Protein AF-A0A067PFL3-F1 (afdb_monomer_lite)

Foldseek 3Di:
DVVVVVVVVVVVVVVVVVVVVVVVVVVVVVVVVVVVVVVVVVVVVVVVVVVVVVVVVVVVVVVVVVVVVVVVVVVVVVVVVVVVVVVVVVVVVVVVVVVVVVVVVVVVVVVVVVVVVVVVVVVVVVVVVVVVVVVVVVVVVVVVVVVVCVVVVVVVCVVVVCVCCVVCVCVVCCCCCVVVVVCVCCVCVVVVVVVVVVVVVVVVVVVVVVVVVVVVVVVVVVVVVPDDDDDDDDDDDDDPPPPDPDPDDDDDDDDDDDDDDDDDDDDDDDDDDDDDDDDDDDDDDDDDDDDDDDDDDDDDDDDDDDDDD

Radius of gyration: 97.3 Å; chains: 1; bounding box: 173×69×295 Å

pLDDT: mean 74.7, std 22.52, range [28.67, 98.56]

Structure (mmCIF, N/CA/C/O backbone):
data_AF-A0A067PFL3-F1
#
_entry.id   AF-A0A067PFL3-F1
#
loop_
_atom_site.group_PDB
_atom_site.id
_atom_site.type_symbol
_atom_site.label_atom_id
_atom_site.label_alt_id
_atom_site.label_comp_id
_atom_site.label_asym_id
_atom_site.label_entity_id
_atom_site.label_seq_id
_atom_site.pdbx_PDB_ins_code
_atom_site.Cartn_x
_atom_site.Cartn_y
_atom_site.Cartn_z
_atom_site.occupancy
_atom_site.B_iso_or_equiv
_atom_site.auth_seq_id
_atom_site.auth_comp_id
_atom_site.auth_asym_id
_atom_site.auth_atom_id
_atom_site.pdbx_PDB_model_num
ATOM 1 N N . MET A 1 1 ? 76.719 1.763 -116.201 1.00 55.69 1 MET A N 1
ATOM 2 C CA . MET A 1 1 ? 76.759 2.011 -114.742 1.00 55.69 1 MET A CA 1
ATOM 3 C C . MET A 1 1 ? 75.817 3.125 -114.270 1.00 55.69 1 MET A C 1
ATOM 5 O O . MET A 1 1 ? 75.259 2.964 -113.201 1.00 55.69 1 MET A O 1
ATOM 9 N N . GLY A 1 2 ? 75.571 4.210 -115.023 1.00 60.41 2 GLY A N 1
ATOM 10 C CA . GLY A 1 2 ? 74.758 5.345 -114.529 1.00 60.41 2 GLY A CA 1
ATOM 11 C C . GLY A 1 2 ? 73.249 5.107 -114.308 1.00 60.41 2 GLY A C 1
ATOM 12 O O . GLY A 1 2 ? 72.665 5.751 -113.448 1.00 60.41 2 GLY A O 1
ATOM 13 N N . LEU A 1 3 ? 72.610 4.179 -115.033 1.00 60.31 3 LEU A N 1
ATOM 14 C CA . LEU A 1 3 ? 71.178 3.861 -114.851 1.00 60.31 3 LEU A CA 1
ATOM 15 C C . LEU A 1 3 ? 70.900 3.021 -113.592 1.00 60.31 3 LEU A C 1
ATOM 17 O O . LEU A 1 3 ? 69.884 3.221 -112.940 1.00 60.31 3 LEU A O 1
ATOM 21 N N . MET A 1 4 ? 71.831 2.136 -113.227 1.00 62.31 4 MET A N 1
ATOM 22 C CA . MET A 1 4 ? 71.705 1.238 -112.074 1.00 62.31 4 MET A CA 1
ATOM 23 C C . MET A 1 4 ? 71.832 2.007 -110.748 1.00 62.31 4 MET A C 1
ATOM 25 O O . MET A 1 4 ? 71.009 1.835 -109.860 1.00 62.31 4 MET A O 1
ATOM 29 N N . LEU A 1 5 ? 72.769 2.962 -110.675 1.00 66.44 5 LEU A N 1
ATOM 30 C CA . LEU A 1 5 ? 72.913 3.896 -109.547 1.00 66.44 5 LEU A CA 1
ATOM 31 C C . LEU A 1 5 ? 71.667 4.778 -109.337 1.00 66.44 5 LEU A C 1
ATOM 33 O O . LEU A 1 5 ? 71.261 5.021 -108.208 1.00 66.44 5 LEU A O 1
ATOM 37 N N . ALA A 1 6 ? 71.017 5.229 -110.415 1.00 72.94 6 ALA A N 1
ATOM 38 C CA . ALA A 1 6 ? 69.800 6.039 -110.313 1.00 72.94 6 ALA A CA 1
ATOM 39 C C . ALA A 1 6 ? 68.574 5.229 -109.845 1.00 72.94 6 ALA A C 1
ATOM 41 O O . ALA A 1 6 ? 67.690 5.768 -109.174 1.00 72.94 6 ALA A O 1
ATOM 42 N N . GLU A 1 7 ? 68.493 3.943 -110.197 1.00 74.81 7 GLU A N 1
ATOM 43 C CA . GLU A 1 7 ? 67.481 3.025 -109.659 1.00 74.81 7 GLU A CA 1
ATOM 44 C C . GLU A 1 7 ? 67.749 2.696 -108.184 1.00 74.81 7 GLU A C 1
ATOM 46 O O . GLU A 1 7 ? 66.824 2.737 -107.370 1.00 74.81 7 GLU A O 1
ATOM 51 N N . GLU A 1 8 ? 69.008 2.476 -107.807 1.00 78.25 8 GLU A N 1
ATOM 52 C CA . GLU A 1 8 ? 69.432 2.304 -106.413 1.00 78.25 8 GLU A CA 1
ATOM 53 C C . GLU A 1 8 ? 69.105 3.542 -105.558 1.00 78.25 8 GLU A C 1
ATOM 55 O O . GLU A 1 8 ? 68.489 3.413 -104.501 1.00 78.25 8 GLU A O 1
ATOM 60 N N . ASP A 1 9 ? 69.367 4.756 -106.045 1.00 79.44 9 ASP A N 1
ATOM 61 C CA . ASP A 1 9 ? 69.017 5.996 -105.339 1.00 79.44 9 ASP A CA 1
ATOM 62 C C . ASP A 1 9 ? 67.498 6.189 -105.185 1.00 79.44 9 ASP A C 1
ATOM 64 O O . ASP A 1 9 ? 67.014 6.648 -104.143 1.00 79.44 9 ASP A O 1
ATOM 68 N N . ARG A 1 10 ? 66.704 5.810 -106.195 1.00 81.06 10 ARG A N 1
ATOM 69 C CA . ARG A 1 10 ? 65.232 5.836 -106.103 1.00 81.06 10 ARG A CA 1
ATOM 70 C C . ARG A 1 10 ? 64.716 4.823 -105.088 1.00 81.06 10 ARG A C 1
ATOM 72 O O . ARG A 1 10 ? 63.845 5.163 -104.288 1.00 81.06 10 ARG A O 1
ATOM 79 N N . THR A 1 11 ? 65.248 3.602 -105.089 1.00 85.19 11 THR A N 1
ATOM 80 C CA . THR A 1 11 ? 64.865 2.579 -104.104 1.00 85.19 11 THR A CA 1
ATOM 81 C C . THR A 1 11 ? 65.278 2.985 -102.688 1.00 85.19 11 THR A C 1
ATOM 83 O O . THR A 1 11 ? 64.462 2.876 -101.774 1.00 85.19 11 THR A O 1
ATOM 86 N N . ALA A 1 12 ? 66.466 3.567 -102.500 1.00 83.75 12 ALA A N 1
ATOM 87 C CA . ALA A 1 12 ? 66.926 4.087 -101.215 1.00 83.75 12 ALA A CA 1
ATOM 88 C C . ALA A 1 12 ? 66.045 5.236 -100.695 1.00 83.75 12 ALA A C 1
ATOM 90 O O . ALA A 1 12 ? 65.701 5.269 -99.512 1.00 83.75 12 ALA A O 1
ATOM 91 N N . ASN A 1 13 ? 65.628 6.161 -101.563 1.00 86.12 13 ASN A N 1
ATOM 92 C CA . ASN A 1 13 ? 64.717 7.245 -101.187 1.00 86.12 13 ASN A CA 1
ATOM 93 C C . ASN A 1 13 ? 63.301 6.739 -100.868 1.00 86.12 13 ASN A C 1
ATOM 95 O O . ASN A 1 13 ? 62.701 7.195 -99.894 1.00 86.12 13 ASN A O 1
ATOM 99 N N . ASN A 1 14 ? 62.797 5.751 -101.613 1.00 87.75 14 ASN A N 1
ATOM 100 C CA . ASN A 1 14 ? 61.521 5.096 -101.310 1.00 87.75 14 ASN A CA 1
ATOM 101 C C . ASN A 1 14 ? 61.563 4.367 -99.958 1.00 87.75 14 ASN A C 1
ATOM 103 O O . ASN A 1 14 ? 60.643 4.511 -99.155 1.00 87.75 14 ASN A O 1
ATOM 107 N N . LEU A 1 15 ? 62.648 3.640 -99.666 1.00 88.69 15 LEU A N 1
ATOM 108 C CA . LEU A 1 15 ? 62.851 2.977 -98.375 1.00 88.69 15 LEU A CA 1
ATOM 109 C C . LEU A 1 15 ? 62.938 3.988 -97.225 1.00 88.69 15 LEU A C 1
ATOM 111 O O . LEU A 1 15 ? 62.300 3.786 -96.197 1.00 88.69 15 LEU A O 1
ATOM 115 N N . LYS A 1 16 ? 63.646 5.111 -97.402 1.00 89.81 16 LYS A N 1
ATOM 116 C CA . LYS A 1 16 ? 63.682 6.204 -96.411 1.00 89.81 16 LYS A CA 1
ATOM 117 C C . LYS A 1 16 ? 62.297 6.807 -96.163 1.00 89.81 16 LYS A C 1
ATOM 119 O O . LYS A 1 16 ? 61.950 7.071 -95.014 1.00 89.81 16 LYS A O 1
ATOM 124 N N . GLY A 1 17 ? 61.502 7.003 -97.216 1.00 90.44 17 GLY A N 1
ATOM 125 C CA . GLY A 1 17 ? 60.120 7.476 -97.105 1.00 90.44 17 GLY A CA 1
ATOM 126 C C . GLY A 1 17 ? 59.222 6.494 -96.348 1.00 90.44 17 GLY A C 1
ATOM 127 O O . GLY A 1 17 ? 58.475 6.904 -95.463 1.00 90.44 17 GLY A O 1
ATOM 128 N N . LEU A 1 18 ? 59.342 5.193 -96.635 1.00 92.69 18 LEU A N 1
ATOM 129 C CA . LEU A 1 18 ? 58.622 4.143 -95.908 1.00 92.69 18 LEU A CA 1
ATOM 130 C C . LEU A 1 18 ? 59.037 4.093 -94.438 1.00 92.69 18 LEU A C 1
ATOM 132 O O . LEU A 1 18 ? 58.161 4.077 -93.580 1.00 92.69 18 LEU A O 1
ATOM 136 N N . LEU A 1 19 ? 60.340 4.146 -94.149 1.00 92.06 19 LEU A N 1
ATOM 137 C CA . LEU A 1 19 ? 60.855 4.181 -92.781 1.00 92.06 19 LEU A CA 1
ATOM 138 C C . LEU A 1 19 ? 60.306 5.385 -92.013 1.00 92.06 19 LEU A C 1
ATOM 140 O O . LEU A 1 19 ? 59.796 5.215 -90.911 1.00 92.06 19 LEU A O 1
ATOM 144 N N . ARG A 1 20 ? 60.317 6.580 -92.613 1.00 91.75 20 ARG A N 1
ATOM 145 C CA . ARG A 1 20 ? 59.751 7.784 -91.992 1.00 91.75 20 ARG A CA 1
ATOM 146 C C . ARG A 1 20 ? 58.254 7.639 -91.711 1.00 91.75 20 ARG A C 1
ATOM 148 O O . ARG A 1 20 ? 57.833 7.887 -90.590 1.00 91.75 20 ARG A O 1
ATOM 155 N N . ASN A 1 21 ? 57.474 7.147 -92.673 1.00 93.62 21 ASN A N 1
ATOM 156 C CA . ASN A 1 21 ? 56.040 6.909 -92.483 1.00 93.62 21 ASN A CA 1
ATOM 157 C C . ASN A 1 21 ? 55.761 5.865 -91.392 1.00 93.62 21 ASN A C 1
ATOM 159 O O . ASN A 1 21 ? 54.797 5.997 -90.638 1.00 93.62 21 ASN A O 1
ATOM 163 N N . THR A 1 22 ? 56.585 4.816 -91.296 1.00 94.00 22 THR A N 1
ATOM 164 C CA . THR A 1 22 ? 56.461 3.831 -90.216 1.00 94.00 22 THR A CA 1
ATOM 165 C C . THR A 1 22 ? 56.840 4.421 -88.866 1.00 94.00 22 THR A C 1
ATOM 167 O O . THR A 1 22 ? 56.147 4.139 -87.896 1.00 94.00 22 THR A O 1
ATOM 170 N N . THR A 1 23 ? 57.865 5.275 -88.799 1.00 95.06 23 THR A N 1
ATOM 171 C CA . THR A 1 23 ? 58.245 5.989 -87.574 1.00 95.06 23 THR A CA 1
ATOM 172 C C . THR A 1 23 ? 57.127 6.921 -87.121 1.00 95.06 23 THR A C 1
ATOM 174 O O . THR A 1 23 ? 56.675 6.800 -85.989 1.00 95.06 23 THR A O 1
ATOM 177 N N . ASP A 1 24 ? 56.593 7.757 -88.014 1.00 94.00 24 ASP A N 1
ATOM 178 C CA . ASP A 1 24 ? 55.494 8.680 -87.700 1.00 94.00 24 ASP A CA 1
ATOM 179 C C . ASP A 1 24 ? 54.244 7.914 -87.222 1.00 94.00 24 ASP A C 1
ATOM 181 O O . ASP A 1 24 ? 53.574 8.308 -86.265 1.00 94.00 24 ASP A O 1
ATOM 185 N N . ARG A 1 25 ? 53.942 6.763 -87.841 1.00 95.38 25 ARG A N 1
ATOM 186 C CA . ARG A 1 25 ? 52.842 5.889 -87.410 1.00 95.38 25 ARG A CA 1
ATOM 187 C C . ARG A 1 25 ? 53.101 5.265 -86.038 1.00 95.38 25 ARG A C 1
ATOM 189 O O . ARG A 1 25 ? 52.182 5.215 -85.224 1.00 95.38 25 ARG A O 1
ATOM 196 N N . LEU A 1 26 ? 54.322 4.798 -85.778 1.00 95.31 26 LEU A N 1
ATOM 197 C CA . LEU A 1 26 ? 54.711 4.257 -84.475 1.00 95.31 26 LEU A CA 1
ATOM 198 C C . LEU A 1 26 ? 54.631 5.325 -83.382 1.00 95.31 26 LEU A C 1
ATOM 200 O O . LEU A 1 26 ? 54.144 5.024 -82.299 1.00 95.31 26 LEU A O 1
ATOM 204 N N . GLU A 1 27 ? 55.025 6.569 -83.659 1.00 95.06 27 GLU A N 1
ATOM 205 C CA . GLU A 1 27 ? 54.902 7.678 -82.706 1.00 95.06 27 GLU A CA 1
ATOM 206 C C . GLU A 1 27 ? 53.441 7.981 -82.347 1.00 95.06 27 GLU A C 1
ATOM 208 O O . GLU A 1 27 ? 53.118 8.208 -81.178 1.00 95.06 27 GLU A O 1
ATOM 213 N N . VAL A 1 28 ? 52.534 7.960 -83.330 1.00 96.19 28 VAL A N 1
ATOM 214 C CA . VAL A 1 28 ? 51.095 8.150 -83.084 1.00 96.19 28 VAL A CA 1
ATOM 215 C C . VAL A 1 28 ? 50.524 7.011 -82.239 1.00 96.19 28 VAL A C 1
ATOM 217 O O . VAL A 1 28 ? 49.785 7.270 -81.285 1.00 96.19 28 VAL A O 1
ATOM 220 N N . GLU A 1 29 ? 50.876 5.762 -82.548 1.00 95.44 29 GLU A N 1
ATOM 221 C CA . GLU A 1 29 ? 50.426 4.606 -81.765 1.00 95.44 29 GLU A CA 1
ATOM 222 C C . GLU A 1 29 ? 51.031 4.595 -80.353 1.00 95.44 29 GLU A C 1
ATOM 224 O O . GLU A 1 29 ? 50.320 4.286 -79.397 1.00 95.44 29 GLU A O 1
ATOM 229 N N . LEU A 1 30 ? 52.288 5.021 -80.185 1.00 96.25 30 LEU A N 1
ATOM 230 C CA . LEU A 1 30 ? 52.923 5.180 -78.874 1.00 96.25 30 LEU A CA 1
ATOM 231 C C . LEU A 1 30 ? 52.153 6.193 -78.018 1.00 96.25 30 LEU A C 1
ATOM 233 O O . LEU A 1 30 ? 51.744 5.871 -76.906 1.00 96.25 30 LEU A O 1
ATOM 237 N N . ARG A 1 31 ? 51.849 7.382 -78.560 1.00 95.94 31 ARG A N 1
ATOM 238 C CA . ARG A 1 31 ? 51.051 8.398 -77.848 1.00 95.94 31 ARG A CA 1
ATOM 239 C C . ARG A 1 31 ? 49.656 7.889 -77.492 1.00 95.94 31 ARG A C 1
ATOM 241 O O . ARG A 1 31 ? 49.129 8.202 -76.424 1.00 95.94 31 ARG A O 1
ATOM 248 N N . ARG A 1 32 ? 49.030 7.107 -78.376 1.00 96.38 32 ARG A N 1
ATOM 249 C CA . ARG A 1 32 ? 47.723 6.491 -78.111 1.00 96.38 32 ARG A CA 1
ATOM 250 C C . ARG A 1 32 ? 47.806 5.464 -76.980 1.00 96.38 32 ARG A C 1
ATOM 252 O O . ARG A 1 32 ? 46.916 5.445 -76.128 1.00 96.38 32 ARG A O 1
ATOM 259 N N . ALA A 1 33 ? 48.855 4.642 -76.960 1.00 96.50 33 ALA A N 1
ATOM 260 C CA . ALA A 1 33 ? 49.110 3.672 -75.901 1.00 96.50 33 ALA A CA 1
ATOM 261 C C . ALA A 1 33 ? 49.367 4.367 -74.554 1.00 96.50 33 ALA A C 1
ATOM 263 O O . ALA A 1 33 ? 48.717 4.022 -73.571 1.00 96.50 33 ALA A O 1
ATOM 264 N N . GLU A 1 34 ? 50.198 5.412 -74.523 1.00 96.44 34 GLU A N 1
ATOM 265 C CA . GLU A 1 34 ? 50.456 6.221 -73.323 1.00 96.44 34 GLU A CA 1
ATOM 266 C C . GLU A 1 34 ? 49.169 6.855 -72.769 1.00 96.44 34 GLU A C 1
ATOM 268 O O . GLU A 1 34 ? 48.901 6.811 -71.567 1.00 96.44 34 GLU A O 1
ATOM 273 N N . GLN A 1 35 ? 48.309 7.403 -73.637 1.00 96.75 35 GLN A N 1
ATOM 274 C CA . GLN A 1 35 ? 47.011 7.942 -73.219 1.00 96.75 35 GLN A CA 1
ATOM 275 C C . GLN A 1 35 ? 46.076 6.862 -72.660 1.00 96.75 35 GLN A C 1
ATOM 277 O O . GLN A 1 35 ? 45.332 7.126 -71.710 1.00 96.75 35 GLN A O 1
ATOM 282 N N . ALA A 1 36 ? 46.077 5.664 -73.248 1.00 96.38 36 ALA A N 1
ATOM 283 C CA . ALA A 1 36 ? 45.296 4.537 -72.750 1.00 96.38 36 ALA A CA 1
ATOM 284 C C . ALA A 1 36 ? 45.816 4.062 -71.384 1.00 96.38 36 ALA A C 1
ATOM 286 O O . ALA A 1 36 ? 45.016 3.856 -70.472 1.00 96.38 36 ALA A O 1
ATOM 287 N N . GLU A 1 37 ? 47.135 3.981 -71.212 1.00 96.69 37 GLU A N 1
ATOM 288 C CA . GLU A 1 37 ? 47.782 3.630 -69.948 1.00 96.69 37 GLU A CA 1
ATOM 289 C C . GLU A 1 37 ? 47.469 4.656 -68.850 1.00 96.69 37 GLU A C 1
ATOM 291 O O . GLU A 1 37 ? 47.061 4.284 -67.750 1.00 96.69 37 GLU A O 1
ATOM 296 N N . MET A 1 38 ? 47.568 5.956 -69.151 1.00 96.44 38 MET A N 1
ATOM 297 C CA . MET A 1 38 ? 47.203 7.020 -68.210 1.00 96.44 38 MET A CA 1
ATOM 298 C C . MET A 1 38 ? 45.735 6.927 -67.780 1.00 96.44 38 MET A C 1
ATOM 300 O O . MET A 1 38 ? 45.421 7.075 -66.596 1.00 96.44 38 MET A O 1
ATOM 304 N N . LYS A 1 39 ? 44.820 6.643 -68.718 1.00 96.94 39 LYS A N 1
ATOM 305 C CA . LYS A 1 39 ? 43.398 6.427 -68.404 1.00 96.94 39 LYS A CA 1
ATOM 306 C C . LYS A 1 39 ? 43.190 5.186 -67.537 1.00 96.94 39 LYS A C 1
ATOM 308 O O . LYS A 1 39 ? 42.412 5.257 -66.585 1.00 96.94 39 LYS A O 1
ATOM 313 N N . ALA A 1 40 ? 43.891 4.090 -67.828 1.00 96.75 40 ALA A N 1
ATOM 314 C CA . ALA A 1 40 ? 43.833 2.864 -67.039 1.00 96.75 40 ALA A CA 1
ATOM 315 C C . ALA A 1 40 ? 44.312 3.114 -65.600 1.00 96.75 40 ALA A C 1
ATOM 317 O O . ALA A 1 40 ? 43.548 2.880 -64.666 1.00 96.75 40 ALA A O 1
ATOM 318 N N . LYS A 1 41 ? 45.489 3.727 -65.418 1.00 97.00 41 LYS A N 1
ATOM 319 C CA . LYS A 1 41 ? 46.035 4.103 -64.100 1.00 97.00 41 LYS A CA 1
ATOM 320 C C . LYS A 1 41 ? 45.106 5.036 -63.320 1.00 97.00 41 LYS A C 1
ATOM 322 O O . LYS A 1 41 ? 44.879 4.844 -62.127 1.00 97.00 41 LYS A O 1
ATOM 327 N N . ALA A 1 42 ? 44.512 6.028 -63.986 1.00 96.25 42 ALA A N 1
ATOM 328 C CA . ALA A 1 42 ? 43.540 6.916 -63.351 1.00 96.25 42 ALA A CA 1
ATOM 329 C C . ALA A 1 42 ? 42.264 6.168 -62.923 1.00 96.25 42 ALA A C 1
ATOM 331 O O . ALA A 1 42 ? 41.706 6.458 -61.865 1.00 96.25 42 ALA A O 1
ATOM 332 N N . SER A 1 43 ? 41.795 5.207 -63.724 1.00 96.38 43 SER A N 1
ATOM 333 C CA . SER A 1 43 ? 40.643 4.371 -63.368 1.00 96.38 43 SER A CA 1
ATOM 334 C C . SER A 1 43 ? 40.952 3.413 -62.216 1.00 96.38 43 SER A C 1
ATOM 336 O O . SER A 1 43 ? 40.128 3.272 -61.316 1.00 96.38 43 SER A O 1
ATOM 338 N N . GLU A 1 44 ? 42.159 2.849 -62.182 1.00 96.88 44 GLU A N 1
ATOM 339 C CA . GLU A 1 44 ? 42.643 1.988 -61.106 1.00 96.88 44 GLU A CA 1
ATOM 340 C C . GLU A 1 44 ? 42.737 2.768 -59.790 1.00 96.88 44 GLU A C 1
ATOM 342 O O . GLU A 1 44 ? 42.176 2.348 -58.782 1.00 96.88 44 GLU A O 1
ATOM 347 N N . SER A 1 45 ? 43.329 3.966 -59.807 1.00 96.31 45 SER A N 1
ATOM 348 C CA . SER A 1 45 ? 43.375 4.849 -58.635 1.00 96.31 45 SER A CA 1
ATOM 349 C C . SER A 1 45 ? 41.977 5.237 -58.129 1.00 96.31 45 SER A C 1
ATOM 351 O O . SER A 1 45 ? 41.736 5.286 -56.924 1.00 96.31 45 SER A O 1
ATOM 353 N N . ARG A 1 46 ? 41.006 5.467 -59.023 1.00 97.19 46 ARG A N 1
ATOM 354 C CA . ARG A 1 46 ? 39.611 5.707 -58.608 1.00 97.19 46 ARG A CA 1
ATOM 355 C C . ARG A 1 46 ? 38.974 4.462 -57.996 1.00 97.19 46 ARG A C 1
ATOM 357 O O . ARG A 1 46 ? 38.247 4.590 -57.013 1.00 97.19 46 ARG A O 1
ATOM 364 N N . ALA A 1 47 ? 39.244 3.282 -58.552 1.00 97.06 47 ALA A N 1
ATOM 365 C CA . ALA A 1 47 ? 38.736 2.019 -58.033 1.00 97.06 47 ALA A CA 1
ATOM 366 C C . ALA A 1 47 ? 39.296 1.722 -56.634 1.00 97.06 47 ALA A C 1
ATOM 368 O O . ALA A 1 47 ? 38.529 1.362 -55.744 1.00 97.06 47 ALA A O 1
ATOM 369 N N . THR A 1 48 ? 40.591 1.953 -56.392 1.00 97.25 48 THR A N 1
ATOM 370 C CA . THR A 1 48 ? 41.196 1.750 -55.064 1.00 97.25 48 THR A CA 1
ATOM 371 C C . THR A 1 48 ? 40.609 2.695 -54.018 1.00 97.25 48 THR A C 1
ATOM 373 O O . THR A 1 48 ? 40.267 2.259 -52.919 1.00 97.25 48 THR A O 1
ATOM 376 N N . VAL A 1 49 ? 40.391 3.969 -54.363 1.00 97.50 49 VAL A N 1
ATOM 377 C CA . VAL A 1 49 ? 39.718 4.929 -53.470 1.00 97.50 49 VAL A CA 1
ATOM 378 C C . VAL A 1 49 ? 38.265 4.522 -53.199 1.00 97.50 49 VAL A C 1
ATOM 380 O O . VAL A 1 49 ? 37.801 4.634 -52.064 1.00 97.50 49 VAL A O 1
ATOM 383 N N . ALA A 1 50 ? 37.538 4.035 -54.207 1.00 97.25 50 ALA A N 1
ATOM 384 C CA . ALA A 1 50 ? 36.173 3.546 -54.028 1.00 97.25 50 ALA A CA 1
ATOM 385 C C . ALA A 1 50 ? 36.123 2.321 -53.100 1.00 97.25 50 ALA A C 1
ATOM 387 O O . ALA A 1 50 ? 35.310 2.294 -52.179 1.00 97.25 50 ALA A O 1
ATOM 388 N N . LEU A 1 51 ? 37.035 1.360 -53.275 1.00 97.69 51 LEU A N 1
ATOM 389 C CA . LEU A 1 51 ? 37.152 0.187 -52.404 1.00 97.69 51 LEU A CA 1
ATOM 390 C C . LEU A 1 51 ? 37.486 0.574 -50.958 1.00 97.69 51 LEU A C 1
ATOM 392 O O . LEU A 1 51 ? 36.884 0.041 -50.028 1.00 97.69 51 LEU A O 1
ATOM 396 N N . ALA A 1 52 ? 38.380 1.546 -50.752 1.00 97.06 52 ALA A N 1
ATOM 397 C CA . ALA A 1 52 ? 38.686 2.053 -49.415 1.00 97.06 52 ALA A CA 1
ATOM 398 C C . ALA A 1 52 ? 37.451 2.681 -48.741 1.00 97.06 52 ALA A C 1
ATOM 400 O O . ALA A 1 52 ? 37.196 2.438 -47.562 1.00 97.06 52 ALA A O 1
ATOM 401 N N . ARG A 1 53 ? 36.641 3.443 -49.490 1.00 97.81 53 ARG A N 1
ATOM 402 C CA . ARG A 1 53 ? 35.380 4.014 -48.981 1.00 97.81 53 ARG A CA 1
ATOM 403 C C . ARG A 1 53 ? 34.360 2.937 -48.622 1.00 97.81 53 ARG A C 1
ATOM 405 O O . ARG A 1 53 ? 33.715 3.059 -47.585 1.00 97.81 53 ARG A O 1
ATOM 412 N N . ILE A 1 54 ? 34.239 1.896 -49.447 1.00 97.50 54 ILE A N 1
ATOM 413 C CA . ILE A 1 54 ? 33.361 0.751 -49.171 1.00 97.50 54 ILE A CA 1
ATOM 414 C C . ILE A 1 54 ? 33.804 0.061 -47.880 1.00 97.50 54 ILE A C 1
ATOM 416 O O . ILE A 1 54 ? 32.987 -0.103 -46.988 1.00 97.50 54 ILE A O 1
ATOM 420 N N . SER A 1 55 ? 35.100 -0.216 -47.711 1.00 97.75 55 SER A N 1
ATOM 421 C CA . SER A 1 55 ? 35.630 -0.844 -46.491 1.00 97.75 55 SER A CA 1
ATOM 422 C C . SER A 1 55 ? 35.341 -0.036 -45.215 1.00 97.75 55 SER A C 1
ATOM 424 O O . SER A 1 55 ? 34.923 -0.593 -44.196 1.00 97.75 55 SER A O 1
ATOM 426 N N . ILE A 1 56 ? 35.490 1.294 -45.267 1.00 97.88 56 ILE A N 1
ATOM 427 C CA . ILE A 1 56 ? 35.136 2.179 -44.142 1.00 97.88 56 ILE A CA 1
ATOM 428 C C . ILE A 1 56 ? 33.628 2.126 -43.864 1.00 97.88 56 ILE A C 1
ATOM 430 O O . ILE A 1 56 ? 33.221 2.014 -42.708 1.00 97.88 56 ILE A O 1
ATOM 434 N N . SER A 1 57 ? 32.803 2.186 -44.912 1.00 97.75 57 SER A N 1
ATOM 435 C CA . SER A 1 57 ? 31.344 2.101 -44.796 1.00 97.75 57 SER A CA 1
ATOM 436 C C . SER A 1 57 ? 30.889 0.754 -44.230 1.00 97.75 57 SER A C 1
ATOM 438 O O . SER A 1 57 ? 30.020 0.719 -43.364 1.00 97.75 57 SER A O 1
ATOM 440 N N . ASP A 1 58 ? 31.493 -0.348 -44.668 1.00 97.62 58 ASP A N 1
ATOM 441 C CA . ASP A 1 58 ? 31.199 -1.696 -44.184 1.00 97.62 58 ASP A CA 1
ATOM 442 C C . ASP A 1 58 ? 31.602 -1.848 -42.719 1.00 97.62 58 ASP A C 1
ATOM 444 O O . ASP A 1 58 ? 30.836 -2.371 -41.913 1.00 97.62 58 ASP A O 1
ATOM 448 N N . SER A 1 59 ? 32.758 -1.303 -42.337 1.00 97.69 59 SER A N 1
ATOM 449 C CA . SER A 1 59 ? 33.195 -1.269 -40.938 1.00 97.69 59 SER A CA 1
ATOM 450 C C . SER A 1 59 ? 32.232 -0.458 -40.064 1.00 97.69 59 SER A C 1
ATOM 452 O O . SER A 1 59 ? 31.923 -0.860 -38.943 1.00 97.69 59 SER A O 1
ATOM 454 N N . ALA A 1 60 ? 31.733 0.680 -40.560 1.00 97.31 60 ALA A N 1
ATOM 455 C CA . ALA A 1 60 ? 30.739 1.488 -39.855 1.00 97.31 60 ALA A CA 1
ATOM 456 C C . ALA A 1 60 ? 29.396 0.752 -39.722 1.00 97.31 60 ALA A C 1
ATOM 458 O O . ALA A 1 60 ? 28.798 0.759 -38.647 1.00 97.31 60 ALA A O 1
ATOM 459 N N . ARG A 1 61 ? 28.960 0.065 -40.784 1.00 97.81 61 ARG A N 1
ATOM 460 C CA . ARG A 1 61 ? 27.760 -0.776 -40.778 1.00 97.81 61 ARG A CA 1
ATOM 461 C C . ARG A 1 61 ? 27.875 -1.928 -39.778 1.00 97.81 61 ARG A C 1
ATOM 463 O O . ARG A 1 61 ? 26.942 -2.169 -39.028 1.00 97.81 61 ARG A O 1
ATOM 470 N N . GLN A 1 62 ? 29.012 -2.616 -39.721 1.00 97.94 62 GLN A N 1
ATOM 471 C CA . GLN A 1 62 ? 29.218 -3.700 -38.755 1.00 97.94 62 GLN A CA 1
ATOM 472 C C . GLN A 1 62 ? 29.153 -3.199 -37.309 1.00 97.94 62 GLN A C 1
ATOM 474 O O . GLN A 1 62 ? 28.567 -3.862 -36.456 1.00 97.94 62 GLN A O 1
ATOM 479 N N . ARG A 1 63 ? 29.715 -2.017 -37.025 1.00 98.06 63 ARG A N 1
ATOM 480 C CA . ARG A 1 63 ? 29.616 -1.400 -35.693 1.00 98.06 63 ARG A CA 1
ATOM 481 C C . ARG A 1 63 ? 28.168 -1.090 -35.327 1.00 98.06 63 ARG A C 1
ATOM 483 O O . ARG A 1 63 ? 27.743 -1.449 -34.235 1.00 98.06 63 ARG A O 1
ATOM 490 N N . SER A 1 64 ? 27.394 -0.500 -36.239 1.00 96.94 64 SER A N 1
ATOM 491 C CA . SER A 1 64 ? 25.985 -0.204 -35.958 1.00 96.94 64 SER A CA 1
ATOM 492 C C . SER A 1 64 ? 25.134 -1.470 -35.818 1.00 96.94 64 SER A C 1
ATOM 494 O O . SER A 1 64 ? 24.241 -1.513 -34.975 1.00 96.94 64 SER A O 1
ATOM 496 N N . GLU A 1 65 ? 25.431 -2.532 -36.572 1.00 98.06 65 GLU A N 1
ATOM 497 C CA . GLU A 1 65 ? 24.793 -3.844 -36.407 1.00 98.06 65 GLU A CA 1
ATOM 498 C C . GLU A 1 65 ? 25.115 -4.462 -35.032 1.00 98.06 65 GLU A C 1
ATOM 500 O O . GLU A 1 65 ? 24.219 -4.978 -34.357 1.00 98.06 65 GLU A O 1
ATOM 505 N N . GLN A 1 66 ? 26.364 -4.358 -34.565 1.00 98.06 66 GLN A N 1
ATOM 506 C CA . GLN A 1 66 ? 26.764 -4.808 -33.226 1.00 98.06 66 GLN A CA 1
ATOM 507 C C . GLN A 1 66 ? 26.076 -4.001 -32.118 1.00 98.06 66 GLN A C 1
ATOM 509 O O . GLN A 1 66 ? 25.552 -4.588 -31.165 1.00 98.06 66 GLN A O 1
ATOM 514 N N . GLU A 1 67 ? 26.017 -2.677 -32.247 1.00 98.00 67 GLU A N 1
ATOM 515 C CA . GLU A 1 67 ? 25.306 -1.803 -31.310 1.00 98.00 67 GLU A CA 1
ATOM 516 C C . GLU A 1 67 ? 23.809 -2.131 -31.271 1.00 98.00 67 GLU A C 1
ATOM 518 O O . GLU A 1 67 ? 23.253 -2.334 -30.192 1.00 98.00 67 GLU A O 1
ATOM 523 N N . ALA A 1 68 ? 23.166 -2.293 -32.431 1.00 97.75 68 ALA A N 1
ATOM 524 C CA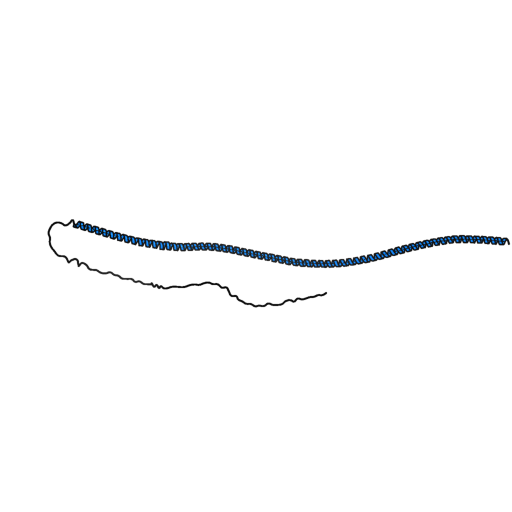 . ALA A 1 68 ? 21.766 -2.696 -32.520 1.00 97.75 68 ALA A CA 1
ATOM 525 C C . ALA A 1 68 ? 21.526 -4.055 -31.846 1.00 97.75 68 ALA A C 1
ATOM 527 O O . ALA A 1 68 ? 20.570 -4.210 -31.086 1.00 97.75 68 ALA A O 1
ATOM 528 N N . SER A 1 69 ? 22.417 -5.030 -32.058 1.00 97.88 69 SER A N 1
ATOM 529 C CA . SER A 1 69 ? 22.321 -6.335 -31.397 1.00 97.88 69 SER A CA 1
ATOM 530 C C . SER A 1 69 ? 22.464 -6.231 -29.873 1.00 97.88 69 SER A C 1
ATOM 532 O O . SER A 1 69 ? 21.724 -6.886 -29.140 1.00 97.88 69 SER A O 1
ATOM 534 N N . SER A 1 70 ? 23.344 -5.349 -29.393 1.00 98.12 70 SER A N 1
ATOM 535 C CA . SER A 1 70 ? 23.561 -5.103 -27.965 1.00 98.12 70 SER A CA 1
ATOM 536 C C . SER A 1 70 ? 22.335 -4.452 -27.322 1.00 98.12 70 SER A C 1
ATOM 538 O O . SER A 1 70 ? 21.863 -4.909 -26.282 1.00 98.12 70 SER A O 1
ATOM 540 N N . LEU A 1 71 ? 21.747 -3.449 -27.981 1.00 97.88 71 LEU A N 1
ATOM 541 C CA . LEU A 1 71 ? 20.511 -2.798 -27.536 1.00 97.88 71 LEU A CA 1
ATOM 542 C C . LEU A 1 71 ? 19.318 -3.765 -27.535 1.00 97.88 71 LEU A C 1
ATOM 544 O O . LEU A 1 71 ? 18.487 -3.737 -26.627 1.00 97.88 71 LEU A O 1
ATOM 548 N N . LEU A 1 72 ? 19.236 -4.670 -28.512 1.00 98.44 72 LEU A N 1
ATOM 549 C CA . LEU A 1 72 ? 18.211 -5.716 -28.533 1.00 98.44 72 LEU A CA 1
ATOM 550 C C . LEU A 1 72 ? 18.349 -6.704 -27.367 1.00 98.44 72 LEU A C 1
ATOM 552 O O . LEU A 1 72 ? 17.342 -7.166 -26.832 1.00 98.44 72 LEU A O 1
ATOM 556 N N . MET A 1 73 ? 19.570 -7.039 -26.953 1.00 98.12 73 MET A N 1
ATOM 557 C CA . MET A 1 73 ? 19.772 -7.875 -25.767 1.00 98.12 73 MET A CA 1
ATOM 558 C C . MET A 1 73 ? 19.400 -7.127 -24.483 1.00 98.12 73 MET A C 1
ATOM 560 O O . MET A 1 73 ? 18.744 -7.704 -23.615 1.00 98.12 73 MET A O 1
ATOM 564 N N . GLU A 1 74 ? 19.739 -5.840 -24.383 1.00 98.25 74 GLU A N 1
ATOM 565 C CA . GLU A 1 74 ? 19.407 -5.027 -23.209 1.00 98.25 74 GLU A CA 1
ATOM 566 C C . GLU A 1 74 ? 17.896 -4.810 -23.067 1.00 98.25 74 GLU A C 1
ATOM 568 O O . GLU A 1 74 ? 17.335 -4.993 -21.990 1.00 98.25 74 GLU A O 1
ATOM 573 N N . THR A 1 75 ? 17.192 -4.524 -24.163 1.00 98.19 75 THR A N 1
ATOM 574 C CA . THR A 1 75 ? 15.722 -4.411 -24.146 1.00 98.19 75 THR A CA 1
ATOM 575 C C . THR A 1 75 ? 15.052 -5.714 -23.708 1.00 98.19 75 THR A C 1
ATOM 577 O O . THR A 1 75 ? 14.142 -5.683 -22.882 1.00 98.19 75 THR A O 1
ATOM 580 N N . LYS A 1 76 ? 15.536 -6.875 -24.172 1.00 98.44 76 LYS A N 1
ATOM 581 C CA . LYS A 1 76 ? 15.050 -8.187 -23.708 1.00 98.44 76 LYS A CA 1
ATOM 582 C C . LYS A 1 76 ? 15.323 -8.421 -22.224 1.00 98.44 76 LYS A C 1
ATOM 584 O O . LYS A 1 76 ? 14.460 -8.946 -21.524 1.00 98.44 76 LYS A O 1
ATOM 589 N N . ARG A 1 77 ? 16.501 -8.027 -21.731 1.00 98.44 77 ARG A N 1
ATOM 590 C CA . ARG A 1 77 ? 16.850 -8.110 -20.306 1.00 98.44 77 ARG A CA 1
ATOM 591 C C . ARG A 1 77 ? 15.903 -7.259 -19.460 1.00 98.44 77 ARG A C 1
ATOM 593 O O . ARG A 1 77 ? 15.382 -7.748 -18.459 1.00 98.44 77 ARG A O 1
ATOM 600 N N . LEU A 1 78 ? 15.670 -6.012 -19.864 1.00 98.06 78 LEU A N 1
ATOM 601 C CA . LEU A 1 78 ? 14.759 -5.102 -19.172 1.00 98.06 78 LEU A CA 1
ATOM 602 C C . LEU A 1 78 ? 13.319 -5.623 -19.192 1.00 98.06 78 LEU A C 1
ATOM 604 O O . LEU A 1 78 ? 12.644 -5.559 -18.168 1.00 98.06 78 LEU A O 1
ATOM 608 N N . GLN A 1 79 ? 12.878 -6.209 -20.307 1.00 98.38 79 GLN A N 1
ATOM 609 C CA . GLN A 1 79 ? 11.567 -6.850 -20.396 1.00 98.38 79 GLN A CA 1
ATOM 610 C C . GLN A 1 79 ? 11.437 -8.020 -19.411 1.00 98.38 79 GLN A C 1
ATOM 612 O O . GLN A 1 79 ? 10.466 -8.089 -18.664 1.00 98.38 79 GLN A O 1
ATOM 617 N N . ALA A 1 80 ? 12.437 -8.904 -19.341 1.00 98.00 80 ALA A N 1
ATOM 618 C CA . ALA A 1 80 ? 12.429 -10.015 -18.390 1.00 98.00 80 ALA A CA 1
ATOM 619 C C . ALA A 1 80 ? 12.415 -9.529 -16.929 1.00 98.00 80 ALA A C 1
ATOM 621 O O . ALA A 1 80 ? 11.731 -10.108 -16.082 1.00 98.00 80 ALA A O 1
ATOM 622 N N . LEU A 1 81 ? 13.138 -8.443 -16.631 1.00 98.56 81 LEU A N 1
ATOM 623 C CA . LEU A 1 81 ? 13.112 -7.816 -15.313 1.00 98.56 81 LEU A CA 1
ATOM 624 C C . LEU A 1 81 ? 11.720 -7.259 -14.998 1.00 98.56 81 LEU A C 1
ATOM 626 O O . LEU A 1 81 ? 11.200 -7.549 -13.922 1.00 98.56 81 LEU A O 1
ATOM 630 N N . LEU A 1 82 ? 11.096 -6.543 -15.936 1.00 98.44 82 LEU A N 1
ATOM 631 C CA . LEU A 1 82 ? 9.736 -6.020 -15.799 1.00 98.44 82 LEU A CA 1
ATOM 632 C C . LEU A 1 82 ? 8.712 -7.137 -15.545 1.00 98.44 82 LEU A C 1
ATOM 634 O O . LEU A 1 82 ? 7.854 -7.016 -14.674 1.00 98.44 82 LEU A O 1
ATOM 638 N N . ASP A 1 83 ? 8.811 -8.250 -16.267 1.00 98.38 83 ASP A N 1
ATOM 639 C CA . ASP A 1 83 ? 7.904 -9.383 -16.083 1.00 98.38 83 ASP A CA 1
ATOM 640 C C . ASP A 1 83 ? 8.097 -10.032 -14.703 1.00 98.38 83 ASP A C 1
ATOM 642 O O . ASP A 1 83 ? 7.123 -10.356 -14.013 1.00 98.38 83 ASP A O 1
ATOM 646 N N . SER A 1 84 ? 9.351 -10.162 -14.254 1.00 98.19 84 SER A N 1
ATOM 647 C CA . SER A 1 84 ? 9.668 -10.690 -12.924 1.00 98.19 84 SER A CA 1
ATOM 648 C C . SER A 1 84 ? 9.131 -9.797 -11.800 1.00 98.19 84 SER A C 1
ATOM 650 O O . SER A 1 84 ? 8.524 -10.305 -10.853 1.00 98.19 84 SER A O 1
ATOM 652 N N . THR A 1 85 ? 9.274 -8.473 -11.921 1.00 98.06 85 THR A N 1
ATOM 653 C CA . THR A 1 85 ? 8.794 -7.524 -10.912 1.00 98.06 85 THR A CA 1
ATOM 654 C C . THR A 1 85 ? 7.272 -7.474 -10.890 1.00 98.06 85 THR A C 1
ATOM 656 O O . THR A 1 85 ? 6.684 -7.537 -9.811 1.00 98.06 85 THR A O 1
ATOM 659 N N . ASN A 1 86 ? 6.614 -7.489 -12.051 1.00 98.31 86 ASN A N 1
ATOM 660 C CA . ASN A 1 86 ? 5.156 -7.570 -12.151 1.00 98.31 86 ASN A CA 1
ATOM 661 C C . ASN A 1 86 ? 4.597 -8.838 -11.493 1.00 98.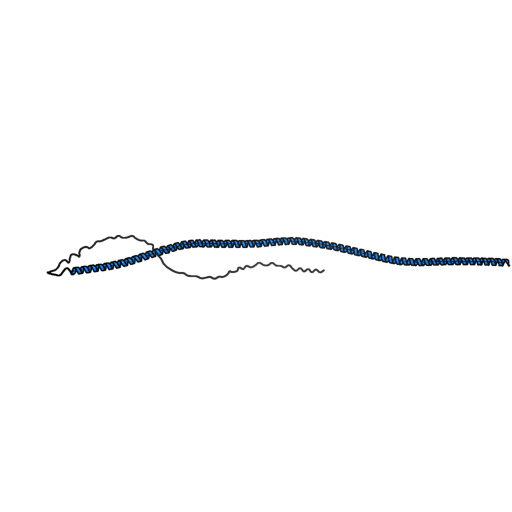31 86 ASN A C 1
ATOM 663 O O . ASN A 1 86 ? 3.572 -8.791 -10.810 1.00 98.31 86 ASN A O 1
ATOM 667 N N . LEU A 1 87 ? 5.274 -9.979 -11.649 1.00 98.31 87 LEU A N 1
ATOM 668 C CA . LEU A 1 87 ? 4.881 -11.211 -10.969 1.00 98.31 87 LEU A CA 1
ATOM 669 C C . LEU A 1 87 ? 5.024 -11.087 -9.447 1.00 98.31 87 LEU A C 1
ATOM 671 O O . LEU A 1 87 ? 4.135 -11.525 -8.714 1.00 98.31 87 LEU A O 1
ATOM 675 N N . THR A 1 88 ? 6.121 -10.499 -8.961 1.00 98.19 88 THR A N 1
ATOM 676 C CA . THR A 1 88 ? 6.294 -10.264 -7.519 1.00 98.19 88 THR A CA 1
ATOM 677 C C . THR A 1 88 ? 5.258 -9.291 -6.969 1.00 98.19 88 THR A C 1
ATOM 679 O O . THR A 1 88 ? 4.696 -9.567 -5.913 1.00 98.19 88 THR A O 1
ATOM 682 N N . LEU A 1 89 ? 4.923 -8.236 -7.719 1.00 98.38 89 LEU A N 1
ATOM 683 C CA . LEU A 1 89 ? 3.897 -7.264 -7.357 1.00 98.38 89 LEU A CA 1
ATOM 684 C C . LEU A 1 89 ? 2.542 -7.952 -7.168 1.00 98.38 89 LEU A C 1
ATOM 686 O O . LEU A 1 89 ? 1.969 -7.881 -6.083 1.00 98.38 89 LEU A O 1
ATOM 690 N N . ARG A 1 90 ? 2.093 -8.735 -8.157 1.00 98.38 90 ARG A N 1
ATOM 691 C CA . ARG A 1 90 ? 0.832 -9.494 -8.064 1.00 98.38 90 ARG A CA 1
ATOM 692 C C . ARG A 1 90 ? 0.801 -10.432 -6.858 1.00 98.38 90 ARG A C 1
ATOM 694 O O . ARG A 1 90 ? -0.193 -10.503 -6.145 1.00 98.38 90 ARG A O 1
ATOM 701 N N . ARG A 1 91 ? 1.911 -11.130 -6.584 1.00 98.38 91 ARG A N 1
ATOM 702 C CA . ARG A 1 91 ? 2.023 -11.998 -5.397 1.00 98.38 91 ARG A CA 1
ATOM 703 C C . ARG A 1 91 ? 1.881 -11.202 -4.101 1.00 98.38 91 ARG A C 1
ATOM 705 O O . ARG A 1 91 ? 1.212 -11.667 -3.182 1.00 98.38 91 ARG A O 1
ATOM 712 N N . THR A 1 92 ? 2.501 -10.026 -4.010 1.00 97.69 92 THR A N 1
ATOM 713 C CA . THR A 1 92 ? 2.392 -9.170 -2.820 1.00 97.69 92 THR A CA 1
ATOM 714 C C . THR A 1 92 ? 0.997 -8.576 -2.654 1.00 97.69 92 THR A C 1
ATOM 716 O O . THR A 1 92 ? 0.493 -8.550 -1.535 1.00 97.69 92 THR A O 1
ATOM 719 N N . GLU A 1 93 ? 0.335 -8.191 -3.745 1.00 98.31 93 GLU A N 1
ATOM 720 C CA . GLU A 1 93 ? -1.052 -7.716 -3.737 1.00 98.31 93 GLU A CA 1
ATOM 721 C C . GLU A 1 93 ? -2.011 -8.807 -3.244 1.00 98.31 93 GLU A C 1
ATOM 723 O O . GLU A 1 93 ? -2.854 -8.554 -2.385 1.00 98.31 93 GLU A O 1
ATOM 728 N N . ASP A 1 94 ? -1.840 -10.049 -3.705 1.00 98.19 94 ASP A N 1
ATOM 729 C CA . ASP A 1 94 ? -2.640 -11.184 -3.238 1.00 98.19 94 ASP A CA 1
ATOM 730 C C . ASP A 1 94 ? -2.432 -11.473 -1.745 1.00 98.19 94 ASP A C 1
ATOM 732 O O . ASP A 1 94 ? -3.380 -11.815 -1.029 1.00 98.19 94 ASP A O 1
ATOM 736 N N . LEU A 1 95 ? -1.195 -11.352 -1.252 1.00 98.38 95 LEU A N 1
ATOM 737 C CA . LEU A 1 95 ? -0.889 -11.501 0.172 1.00 98.38 95 LEU A CA 1
ATOM 738 C C . LEU A 1 95 ? -1.513 -10.375 0.996 1.00 98.38 95 LEU A C 1
ATOM 740 O O . LEU A 1 95 ? -2.128 -10.660 2.028 1.00 98.38 95 LEU A O 1
ATOM 744 N N . LEU A 1 96 ? -1.410 -9.131 0.525 1.00 98.38 96 LEU A N 1
ATOM 745 C CA . LEU A 1 96 ? -2.029 -7.976 1.163 1.00 98.38 96 LEU A CA 1
ATOM 746 C C . LEU A 1 96 ? -3.543 -8.173 1.245 1.00 98.38 96 LEU A C 1
ATOM 748 O O . LEU A 1 96 ? -4.092 -8.159 2.344 1.00 98.38 96 LEU A O 1
ATOM 752 N N . ARG A 1 97 ? -4.194 -8.519 0.132 1.00 98.44 97 ARG A N 1
ATOM 753 C CA . ARG A 1 97 ? -5.635 -8.798 0.075 1.00 98.44 97 ARG A CA 1
ATOM 754 C C . ARG A 1 97 ? -6.057 -9.893 1.056 1.00 98.44 97 ARG A C 1
ATOM 756 O O . ARG A 1 97 ? -7.073 -9.766 1.738 1.00 98.44 97 ARG A O 1
ATOM 763 N N . LYS A 1 98 ? -5.285 -10.980 1.157 1.00 98.19 98 LYS A N 1
ATOM 764 C CA . LYS A 1 98 ? -5.547 -12.052 2.136 1.00 98.19 98 LYS A CA 1
ATOM 765 C C . LYS A 1 98 ? -5.379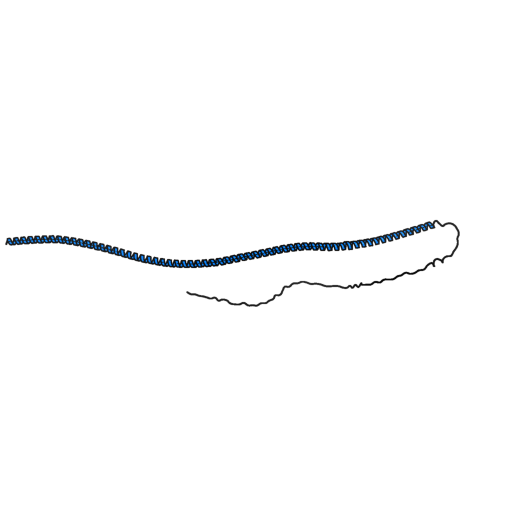 -11.560 3.573 1.00 98.19 98 LYS A C 1
ATOM 767 O O . LYS A 1 98 ? -6.162 -11.951 4.436 1.00 98.19 98 LYS A O 1
ATOM 772 N N . SER A 1 99 ? -4.372 -10.731 3.841 1.00 97.31 99 SER A N 1
ATOM 773 C CA . SER A 1 99 ? -4.134 -10.159 5.170 1.00 97.31 99 SER A CA 1
ATOM 774 C C . SER A 1 99 ? -5.239 -9.181 5.578 1.00 97.31 99 SER A C 1
ATOM 776 O O . SER A 1 99 ? -5.735 -9.256 6.699 1.00 97.31 99 SER A O 1
ATOM 778 N N . GLU A 1 100 ? -5.716 -8.355 4.648 1.00 98.19 100 GLU A N 1
ATOM 779 C CA . GLU A 1 100 ? -6.834 -7.437 4.856 1.00 98.19 100 GLU A CA 1
ATOM 780 C C . GLU A 1 100 ? -8.136 -8.195 5.097 1.00 98.19 100 GLU A C 1
ATOM 782 O O . GLU A 1 100 ? -8.873 -7.859 6.018 1.00 98.19 100 GLU A O 1
ATOM 787 N N . ALA A 1 101 ? -8.399 -9.267 4.343 1.00 97.94 101 ALA A N 1
ATOM 788 C CA . ALA A 1 101 ? -9.565 -10.116 4.578 1.00 97.94 101 ALA A CA 1
ATOM 789 C C . ALA A 1 101 ? -9.542 -10.745 5.983 1.00 97.94 101 ALA A C 1
ATOM 791 O O . ALA A 1 101 ? -10.568 -10.766 6.662 1.00 97.94 101 ALA A O 1
ATOM 792 N N . LYS A 1 102 ? -8.370 -11.202 6.450 1.00 97.94 102 LYS A N 1
ATOM 793 C CA . LYS A 1 102 ? -8.193 -11.688 7.829 1.00 97.94 102 LYS A CA 1
ATOM 794 C C . LYS A 1 102 ? -8.416 -10.576 8.856 1.00 97.94 102 LYS A C 1
ATOM 796 O O . LYS A 1 102 ? -9.111 -10.812 9.838 1.00 97.94 102 LYS A O 1
ATOM 801 N N . ARG A 1 103 ? -7.880 -9.372 8.616 1.00 98.00 103 ARG A N 1
ATOM 802 C CA . ARG A 1 103 ? -8.082 -8.200 9.484 1.00 98.00 103 ARG A CA 1
ATOM 803 C C . ARG A 1 103 ? -9.566 -7.852 9.603 1.00 98.00 103 ARG A C 1
ATOM 805 O O . ARG A 1 103 ? -10.059 -7.708 10.711 1.00 98.00 103 ARG A O 1
ATOM 812 N N . MET A 1 104 ? -10.281 -7.798 8.480 1.00 98.19 104 MET A N 1
ATOM 813 C CA . MET A 1 104 ? -11.719 -7.513 8.443 1.00 98.19 104 MET A CA 1
ATOM 814 C C . MET A 1 104 ? -12.552 -8.599 9.133 1.00 98.19 104 MET A C 1
ATOM 816 O O . MET A 1 104 ? -13.555 -8.289 9.769 1.00 98.19 104 MET A O 1
ATOM 820 N N . ALA A 1 105 ? -12.172 -9.875 9.011 1.00 97.62 105 ALA A N 1
ATOM 821 C CA . ALA A 1 105 ? -12.845 -10.959 9.725 1.00 97.62 105 ALA A CA 1
ATOM 822 C C . ALA A 1 105 ? -12.640 -10.842 11.244 1.00 97.62 105 ALA A C 1
ATOM 824 O O . ALA A 1 105 ? -13.616 -10.903 11.987 1.00 97.62 105 ALA A O 1
ATOM 825 N N . ALA A 1 106 ? -11.403 -10.591 11.685 1.00 97.50 106 ALA A N 1
ATOM 826 C CA . ALA A 1 106 ? -11.080 -10.383 13.095 1.00 97.50 106 ALA A CA 1
ATOM 827 C C . ALA A 1 106 ? -11.776 -9.139 13.675 1.00 97.50 106 ALA A C 1
ATOM 829 O O . ALA A 1 106 ? -12.268 -9.178 14.795 1.00 97.50 106 ALA A O 1
ATOM 830 N N . GLU A 1 107 ? -11.875 -8.054 12.903 1.00 97.88 107 GLU A N 1
ATOM 831 C CA . GLU A 1 107 ? -12.589 -6.833 13.295 1.00 97.88 107 GLU A CA 1
ATOM 832 C C . GLU A 1 107 ? -14.088 -7.094 13.493 1.00 97.88 107 GLU A C 1
ATOM 834 O O . GLU A 1 107 ? -14.647 -6.718 14.518 1.00 97.88 107 GLU A O 1
ATOM 839 N N . LYS A 1 108 ? -14.723 -7.841 12.581 1.00 97.50 108 LYS A N 1
ATOM 840 C CA . LYS A 1 108 ? -16.125 -8.267 12.739 1.00 97.50 108 LYS A CA 1
ATOM 841 C C . LYS A 1 108 ? -16.339 -9.191 13.936 1.00 97.50 108 LYS A C 1
ATOM 843 O O . LYS A 1 108 ? -17.423 -9.209 14.513 1.00 97.50 108 LYS A O 1
ATOM 848 N N . GLU A 1 109 ? -15.361 -10.025 14.276 1.00 96.50 109 GLU A N 1
ATOM 849 C CA . GLU A 1 109 ? -15.427 -10.849 15.486 1.00 96.50 109 GLU A CA 1
ATOM 850 C C . GLU A 1 109 ? -15.284 -9.991 16.744 1.00 96.50 109 GLU A C 1
ATOM 852 O O . GLU A 1 109 ? -16.090 -10.137 17.661 1.00 96.50 109 GLU A O 1
ATOM 857 N N . ALA A 1 110 ? -14.339 -9.049 16.761 1.00 97.19 110 ALA A N 1
ATOM 858 C CA . ALA A 1 110 ? -14.161 -8.095 17.851 1.00 97.19 110 ALA A CA 1
ATOM 859 C C . ALA A 1 110 ? -15.424 -7.250 18.089 1.00 97.19 110 ALA A C 1
ATOM 861 O O . ALA A 1 110 ? -15.865 -7.135 19.230 1.00 97.19 110 ALA A O 1
ATOM 862 N N . GLU A 1 111 ? -16.065 -6.754 17.028 1.00 97.88 111 GLU A N 1
ATOM 863 C CA . GLU A 1 111 ? -17.317 -5.989 17.105 1.00 97.88 111 GLU A CA 1
ATOM 864 C C . GLU A 1 111 ? -18.432 -6.775 17.818 1.00 97.88 111 GLU A C 1
ATOM 866 O O . GLU A 1 111 ? -19.116 -6.244 18.692 1.00 97.88 111 GLU A O 1
ATOM 871 N N . LYS A 1 112 ? -18.564 -8.082 17.542 1.00 97.06 112 LYS A N 1
ATOM 872 C CA . LYS A 1 112 ? -19.538 -8.940 18.244 1.00 97.06 112 LYS A CA 1
ATOM 873 C C . LYS A 1 112 ? -19.260 -9.016 19.743 1.00 97.06 112 LYS A C 1
ATOM 875 O O . LYS A 1 112 ? -20.204 -9.016 20.535 1.00 97.06 112 LYS A O 1
ATOM 880 N N . TYR A 1 113 ? -17.991 -9.110 20.137 1.00 96.19 113 TYR A N 1
ATOM 881 C CA . TYR A 1 113 ? -17.610 -9.135 21.548 1.00 96.19 113 TYR A CA 1
ATOM 882 C C . TYR A 1 113 ? -17.816 -7.775 22.217 1.00 96.19 113 TYR A C 1
ATOM 884 O O . TYR A 1 113 ? -18.269 -7.729 23.361 1.00 96.19 113 TYR A O 1
ATOM 892 N N . GLU A 1 114 ? -17.564 -6.671 21.514 1.00 97.00 114 GLU A N 1
ATOM 893 C CA . GLU A 1 114 ? -17.867 -5.330 22.017 1.00 97.00 114 GLU A CA 1
ATOM 894 C C . GLU A 1 114 ? -19.366 -5.128 22.241 1.00 97.00 114 GLU A C 1
ATOM 896 O O . GLU A 1 114 ? -19.768 -4.631 23.293 1.00 97.00 114 GLU A O 1
ATOM 901 N N . ASP A 1 115 ? -20.211 -5.558 21.305 1.00 97.25 115 ASP A N 1
ATOM 902 C CA . ASP A 1 115 ? -21.665 -5.480 21.454 1.00 97.25 115 ASP A CA 1
ATOM 903 C C . ASP A 1 115 ? -22.170 -6.336 22.618 1.00 97.25 115 ASP A C 1
ATOM 905 O O . ASP A 1 115 ? -23.049 -5.913 23.376 1.00 97.25 115 ASP A O 1
ATOM 909 N N . GLN A 1 116 ? -21.602 -7.529 22.807 1.00 97.00 116 GLN A N 1
ATOM 910 C CA . GLN A 1 116 ? -21.881 -8.352 23.984 1.00 97.00 116 GLN A CA 1
ATOM 911 C C . GLN A 1 116 ? -21.454 -7.639 25.271 1.00 97.00 116 GLN A C 1
ATOM 913 O O . GLN A 1 116 ? -22.247 -7.545 26.207 1.00 97.00 116 GLN A O 1
ATOM 918 N N . ALA A 1 117 ? -20.247 -7.071 25.312 1.00 97.31 117 ALA A N 1
ATOM 919 C CA . ALA A 1 117 ? -19.759 -6.317 26.462 1.00 97.31 117 ALA A CA 1
ATOM 920 C C . ALA A 1 117 ? -20.649 -5.101 26.774 1.00 97.31 117 ALA A C 1
ATOM 922 O O . ALA A 1 117 ? -20.946 -4.841 27.941 1.00 97.31 117 ALA A O 1
ATOM 923 N N . ARG A 1 118 ? -21.144 -4.391 25.751 1.00 97.50 118 ARG A N 1
ATOM 924 C CA . ARG A 1 118 ? -22.106 -3.287 25.910 1.00 97.50 118 ARG A CA 1
ATOM 925 C C . ARG A 1 118 ? -23.413 -3.763 26.541 1.00 97.50 118 ARG A C 1
ATOM 927 O O . ARG A 1 118 ? -23.887 -3.106 27.463 1.00 97.50 118 ARG A O 1
ATOM 934 N N . LYS A 1 119 ? -23.952 -4.909 26.108 1.00 97.50 119 LYS A N 1
ATOM 935 C CA . LYS A 1 119 ? -25.165 -5.513 26.695 1.00 97.50 119 LYS A CA 1
ATOM 936 C C . LYS A 1 119 ? -24.966 -5.919 28.153 1.00 97.50 119 LYS A C 1
ATOM 938 O O . LYS A 1 119 ? -25.820 -5.644 28.987 1.00 97.50 119 LYS A O 1
ATOM 943 N N . TYR A 1 120 ? -23.835 -6.539 28.485 1.00 96.69 120 TYR A N 1
ATOM 944 C CA . TYR A 1 120 ? -23.534 -6.878 29.878 1.00 96.69 120 TYR A CA 1
ATOM 945 C C . TYR A 1 120 ? -23.386 -5.629 30.741 1.00 96.69 120 TYR A C 1
ATOM 947 O O . TYR A 1 120 ? -23.901 -5.582 31.854 1.00 96.69 120 TYR A O 1
ATOM 955 N N . LYS A 1 121 ? -22.742 -4.587 30.212 1.00 97.44 121 LYS A N 1
ATOM 956 C CA . LYS A 1 121 ? -22.600 -3.309 30.906 1.00 97.44 121 LYS A CA 1
ATOM 957 C C . LYS A 1 121 ? -23.947 -2.618 31.133 1.00 97.44 121 LYS A C 1
ATOM 959 O O . LYS A 1 121 ? -24.159 -2.075 32.214 1.00 97.44 121 LYS A O 1
ATOM 964 N N . SER A 1 122 ? -24.851 -2.627 30.150 1.00 97.31 122 SER A N 1
ATOM 965 C CA . SER A 1 122 ? -26.193 -2.059 30.326 1.00 97.31 122 SER A CA 1
ATOM 966 C C . SER A 1 122 ? -27.009 -2.855 31.343 1.00 97.31 122 SER A C 1
ATOM 968 O O . SER A 1 122 ? -27.579 -2.250 32.242 1.00 97.31 122 SER A O 1
ATOM 970 N N . ALA A 1 123 ? -26.979 -4.189 31.276 1.00 97.38 123 ALA A N 1
ATOM 971 C CA . ALA A 1 123 ? -27.664 -5.051 32.238 1.00 97.38 123 ALA A CA 1
ATOM 972 C C . ALA A 1 123 ? -27.142 -4.862 33.672 1.00 97.38 123 ALA A C 1
ATOM 974 O O . ALA A 1 123 ? -27.922 -4.818 34.619 1.00 97.38 123 ALA A O 1
ATOM 975 N N . LEU A 1 124 ? -25.825 -4.699 33.842 1.00 97.25 124 LEU A N 1
ATOM 976 C CA . LEU A 1 124 ? -25.224 -4.428 35.148 1.00 97.25 124 LEU A CA 1
ATOM 977 C C . LEU A 1 124 ? -25.699 -3.082 35.709 1.00 97.25 124 LEU A C 1
ATOM 979 O O . LEU A 1 124 ? -26.093 -3.011 36.868 1.00 97.25 124 LEU A O 1
ATOM 983 N N . LYS A 1 125 ? -25.753 -2.042 34.870 1.00 97.56 125 LYS A N 1
ATOM 984 C CA . LYS A 1 125 ? -26.284 -0.730 35.262 1.00 97.56 125 LYS A CA 1
ATOM 985 C C . LYS A 1 125 ? -27.773 -0.787 35.627 1.00 97.56 125 LYS A C 1
ATOM 987 O O . LYS A 1 125 ? -28.202 -0.127 36.567 1.00 97.56 125 LYS A O 1
ATOM 992 N N . GLU A 1 126 ? -28.570 -1.561 34.895 1.00 96.38 126 GLU A N 1
ATOM 993 C CA . GLU A 1 126 ? -29.987 -1.780 35.214 1.00 96.38 126 GLU A CA 1
ATOM 994 C C . GLU A 1 126 ? -30.159 -2.491 36.560 1.00 96.38 126 GLU A C 1
ATOM 996 O O . GLU A 1 126 ? -30.996 -2.083 37.362 1.00 96.38 126 GLU A O 1
ATOM 1001 N N . TYR A 1 127 ? -29.332 -3.499 36.842 1.00 95.81 127 TYR A N 1
ATOM 1002 C CA . TYR A 1 127 ? -29.327 -4.190 38.129 1.00 95.81 127 TYR A CA 1
ATOM 1003 C C . TYR A 1 127 ? -28.933 -3.260 39.288 1.00 95.81 127 TYR A C 1
ATOM 1005 O O . TYR A 1 127 ? -29.600 -3.251 40.320 1.00 95.81 127 TYR A O 1
ATOM 1013 N N . GLU A 1 128 ? -27.896 -2.437 39.114 1.00 95.88 128 GLU A N 1
ATOM 1014 C CA . GLU A 1 128 ? -27.496 -1.427 40.104 1.00 95.88 128 GLU A CA 1
ATOM 1015 C C . GLU A 1 128 ? -28.622 -0.422 40.383 1.00 95.88 128 GLU A C 1
ATOM 1017 O O . GLU A 1 128 ? -28.928 -0.138 41.542 1.00 95.88 128 GLU A O 1
ATOM 1022 N N . ASN A 1 129 ? -29.287 0.071 39.335 1.00 95.69 129 ASN A N 1
ATOM 1023 C CA . ASN A 1 129 ? -30.434 0.966 39.482 1.00 95.69 129 ASN A CA 1
ATOM 1024 C C . ASN A 1 129 ? -31.605 0.280 40.203 1.00 95.69 129 ASN A C 1
ATOM 1026 O O . ASN A 1 129 ? -32.222 0.888 41.073 1.00 95.69 129 ASN A O 1
ATOM 1030 N N . ALA A 1 130 ? -31.893 -0.986 39.887 1.00 95.25 130 ALA A N 1
ATOM 1031 C CA . ALA A 1 130 ? -32.945 -1.751 40.552 1.00 95.25 130 ALA A CA 1
ATOM 1032 C C . ALA A 1 130 ? -32.656 -1.944 42.049 1.00 95.25 130 ALA A C 1
ATOM 1034 O O . ALA A 1 130 ? -33.559 -1.790 42.872 1.00 95.25 130 ALA A O 1
ATOM 1035 N N . LEU A 1 131 ? -31.396 -2.216 42.413 1.00 94.44 131 LEU A N 1
ATOM 1036 C CA . LEU A 1 131 ? -30.966 -2.272 43.812 1.00 94.44 131 LEU A CA 1
ATOM 1037 C C . LEU A 1 131 ? -31.142 -0.923 44.515 1.00 94.44 131 LEU A C 1
ATOM 1039 O O . LEU A 1 131 ? -31.608 -0.882 45.656 1.00 94.44 131 LEU A O 1
ATOM 1043 N N . TYR A 1 132 ? -30.799 0.176 43.841 1.00 93.44 132 TYR A N 1
ATOM 1044 C CA . TYR A 1 132 ? -30.986 1.519 44.381 1.00 93.44 132 TYR A CA 1
ATOM 1045 C C . TYR A 1 132 ? -32.471 1.816 44.633 1.00 93.44 132 TYR A C 1
ATOM 1047 O O . TYR A 1 132 ? -32.841 2.173 45.751 1.00 93.44 132 TYR A O 1
ATOM 1055 N N . GLU A 1 133 ? -33.340 1.568 43.651 1.00 93.38 133 GLU A N 1
ATOM 1056 C CA . GLU A 1 133 ? -34.788 1.735 43.805 1.00 93.38 133 GLU A CA 1
ATOM 1057 C C . GLU A 1 133 ? -35.373 0.852 44.911 1.00 93.38 133 GLU A C 1
ATOM 1059 O O . GLU A 1 133 ? -36.261 1.283 45.646 1.00 93.38 133 GLU A O 1
ATOM 1064 N N . GLU A 1 134 ? -34.926 -0.401 45.030 1.00 93.19 134 GLU A N 1
ATOM 1065 C CA . GLU A 1 134 ? -35.383 -1.290 46.095 1.00 93.19 134 GLU A CA 1
ATOM 1066 C C . GLU A 1 134 ? -34.954 -0.766 47.470 1.00 93.19 134 GLU A C 1
ATOM 1068 O O . GLU A 1 134 ? -35.758 -0.772 48.404 1.00 93.19 134 GLU A O 1
ATOM 1073 N N . SER A 1 135 ? -33.721 -0.269 47.594 1.00 91.44 135 SER A N 1
ATOM 1074 C CA . SER A 1 135 ? -33.233 0.344 48.831 1.00 91.44 135 SER A CA 1
ATOM 1075 C C . SER A 1 135 ? -34.048 1.584 49.211 1.00 91.44 135 SER A C 1
ATOM 1077 O O . SER A 1 135 ? -34.497 1.696 50.351 1.00 91.44 135 SER A O 1
ATOM 1079 N N . GLU A 1 136 ? -34.358 2.449 48.244 1.00 92.94 136 GLU A N 1
ATOM 1080 C CA . GLU A 1 136 ? -35.159 3.653 48.457 1.00 92.94 136 GLU A CA 1
ATOM 1081 C C . GLU A 1 136 ? -36.610 3.304 48.826 1.00 92.94 136 GLU A C 1
ATOM 1083 O O . GLU A 1 136 ? -37.182 3.881 49.754 1.00 92.94 136 GLU A O 1
ATOM 1088 N N . LYS A 1 137 ? -37.204 2.296 48.169 1.00 91.62 137 LYS A N 1
ATOM 1089 C CA . LYS A 1 137 ? -38.537 1.774 48.516 1.00 91.62 137 LYS A CA 1
ATOM 1090 C C . LYS A 1 137 ? -38.553 1.193 49.930 1.00 91.62 137 LYS A C 1
ATOM 1092 O O . LYS A 1 137 ? -39.490 1.465 50.683 1.00 91.62 137 LYS A O 1
ATOM 1097 N N . ARG A 1 138 ? -37.533 0.424 50.328 1.00 91.00 138 ARG A N 1
ATOM 1098 C CA . ARG A 1 138 ? -37.398 -0.113 51.696 1.00 91.00 138 ARG A CA 1
ATOM 1099 C C . ARG A 1 138 ? -37.260 1.005 52.725 1.00 91.00 138 ARG A C 1
ATOM 1101 O O . ARG A 1 138 ? -37.965 0.990 53.728 1.00 91.00 138 ARG A O 1
ATOM 1108 N N . GLU A 1 139 ? -36.436 2.013 52.462 1.00 90.62 139 GLU A N 1
ATOM 1109 C CA . GLU A 1 139 ? -36.321 3.166 53.357 1.00 90.62 139 GLU A CA 1
ATOM 1110 C C . GLU A 1 139 ? -37.627 3.958 53.456 1.00 90.62 139 GLU A C 1
ATOM 1112 O O . GLU A 1 139 ? -38.051 4.321 54.551 1.00 90.62 139 GLU A O 1
ATOM 1117 N N . SER A 1 140 ? -38.295 4.215 52.333 1.00 90.56 140 SER A N 1
ATOM 1118 C CA . SER A 1 140 ? -39.568 4.941 52.296 1.00 90.56 140 SER A CA 1
ATOM 1119 C C . SER A 1 140 ? -40.672 4.187 53.046 1.00 90.56 140 SER A C 1
ATOM 1121 O O . SER A 1 140 ? -41.387 4.756 53.880 1.00 90.56 140 SER A O 1
ATOM 1123 N N . THR A 1 141 ? -40.774 2.875 52.825 1.00 90.56 141 THR A N 1
ATOM 1124 C CA . THR A 1 141 ? -41.714 2.014 53.556 1.00 90.56 141 THR A CA 1
ATOM 1125 C C . THR A 1 141 ? -41.379 1.948 55.044 1.00 90.56 141 THR A C 1
ATOM 1127 O O . THR A 1 141 ? -42.283 2.061 55.866 1.00 90.56 141 THR A O 1
ATOM 1130 N N . GLN A 1 142 ? -40.101 1.881 55.425 1.00 91.19 142 GLN A N 1
ATOM 1131 C CA . GLN A 1 142 ? -39.693 1.923 56.828 1.00 91.19 142 GLN A CA 1
ATOM 1132 C C . GLN A 1 142 ? -39.992 3.279 57.479 1.00 91.19 142 GLN A C 1
ATOM 1134 O O . GLN A 1 142 ? -40.509 3.315 58.593 1.00 91.19 142 GLN A O 1
ATOM 1139 N N . ARG A 1 143 ? -39.732 4.402 56.799 1.00 91.00 143 ARG A N 1
ATOM 1140 C CA . ARG A 1 143 ? -40.069 5.747 57.300 1.00 91.00 143 ARG A CA 1
ATOM 1141 C C . ARG A 1 143 ? -41.568 5.894 57.522 1.00 91.00 143 ARG A C 1
ATOM 1143 O O . ARG A 1 143 ? -41.983 6.373 58.573 1.00 91.00 143 ARG A O 1
ATOM 1150 N N . THR A 1 144 ? -42.382 5.461 56.562 1.00 90.06 144 THR A N 1
ATOM 1151 C CA . THR A 1 144 ? -43.846 5.532 56.680 1.00 90.06 144 THR A CA 1
ATOM 1152 C C . THR A 1 144 ? -44.388 4.581 57.747 1.00 90.06 144 THR A C 1
ATOM 1154 O O . THR A 1 144 ? -45.257 4.987 58.516 1.00 90.06 144 THR A O 1
ATOM 1157 N N . ALA A 1 145 ? -43.855 3.362 57.860 1.00 90.12 145 ALA A N 1
ATOM 1158 C CA . ALA A 1 145 ? -44.210 2.422 58.921 1.00 90.12 145 ALA A CA 1
ATOM 1159 C C . ALA A 1 145 ? -43.836 2.959 60.312 1.00 90.12 145 ALA A C 1
ATOM 1161 O O . ALA A 1 145 ? -44.678 2.960 61.206 1.00 90.12 145 ALA A O 1
ATOM 1162 N N . SER A 1 146 ? -42.623 3.493 60.483 1.00 91.94 146 SER A N 1
ATOM 1163 C CA . SER A 1 146 ? -42.180 4.121 61.734 1.00 91.94 146 SER A CA 1
ATOM 1164 C C . SER A 1 146 ? -43.019 5.349 62.088 1.00 91.94 146 SER A C 1
ATOM 1166 O O . SER A 1 146 ? -43.422 5.501 63.238 1.00 91.94 146 SER A O 1
ATOM 1168 N N . ALA A 1 147 ? -43.338 6.206 61.112 1.00 90.62 147 ALA A N 1
ATOM 1169 C CA . ALA A 1 147 ? -44.195 7.370 61.330 1.00 90.62 147 ALA A CA 1
ATOM 1170 C C . ALA A 1 147 ? -45.616 6.967 61.754 1.00 90.62 147 ALA A C 1
ATOM 1172 O O . ALA A 1 147 ? -46.162 7.553 62.689 1.00 90.62 147 ALA A O 1
ATOM 1173 N N . ARG A 1 148 ? -46.203 5.944 61.113 1.00 89.69 148 ARG A N 1
ATOM 1174 C CA . ARG A 1 148 ? -47.508 5.387 61.506 1.00 89.69 148 ARG A CA 1
ATOM 1175 C C . ARG A 1 148 ? -47.460 4.776 62.900 1.00 89.69 148 ARG A C 1
ATOM 1177 O O . ARG A 1 148 ? -48.294 5.131 63.722 1.00 89.69 148 ARG A O 1
ATOM 1184 N N . GLY A 1 149 ? -46.465 3.938 63.188 1.00 89.44 149 GLY A N 1
ATOM 1185 C CA . GLY A 1 149 ? -46.292 3.319 64.503 1.00 89.44 149 GLY A CA 1
ATOM 1186 C C . GLY A 1 149 ? -46.123 4.351 65.619 1.00 89.44 149 GLY A C 1
ATOM 1187 O O . GLY A 1 149 ? -46.747 4.225 66.668 1.00 89.44 149 GLY A O 1
ATOM 1188 N N . TYR A 1 150 ? -45.358 5.419 65.375 1.00 90.06 150 TYR A N 1
ATOM 1189 C CA . TYR A 1 150 ? -45.227 6.531 66.317 1.00 90.06 150 TYR A CA 1
ATOM 1190 C C . TYR A 1 150 ? -46.558 7.267 66.529 1.00 90.06 150 TYR A C 1
ATOM 1192 O O . TYR A 1 150 ? -46.950 7.512 67.669 1.00 90.06 150 TYR A O 1
ATOM 1200 N N . HIS A 1 151 ? -47.277 7.600 65.451 1.00 89.06 151 HIS A N 1
ATOM 1201 C CA . HIS A 1 151 ? -48.571 8.280 65.548 1.00 89.06 151 HIS A CA 1
ATOM 1202 C C . HIS A 1 151 ? -49.635 7.434 66.252 1.00 89.06 151 HIS A C 1
ATOM 1204 O O . HIS A 1 151 ? -50.316 7.940 67.142 1.00 89.06 151 HIS A O 1
ATOM 1210 N N . GLU A 1 152 ? -49.776 6.161 65.883 1.00 89.12 152 GLU A N 1
ATOM 1211 C CA . GLU A 1 152 ? -50.730 5.238 66.501 1.00 89.12 152 GLU A CA 1
ATOM 1212 C C . GLU A 1 152 ? -50.364 4.935 67.952 1.00 89.12 152 GLU A C 1
ATOM 1214 O O . GLU A 1 152 ? -51.243 4.950 68.809 1.00 89.12 152 GLU A O 1
ATOM 1219 N N . GLY A 1 153 ? -49.080 4.708 68.247 1.00 87.69 153 GLY A N 1
ATOM 1220 C CA . GLY A 1 153 ? -48.598 4.479 69.607 1.00 87.69 153 GLY A CA 1
ATOM 1221 C C . GLY A 1 153 ? -48.833 5.688 70.509 1.00 87.69 153 GLY A C 1
ATOM 1222 O O . GLY A 1 153 ? -49.338 5.538 71.616 1.00 87.69 153 GLY A O 1
ATOM 1223 N N . ARG A 1 154 ? -48.557 6.903 70.017 1.00 89.62 154 ARG A N 1
ATOM 1224 C CA . ARG A 1 154 ? -48.824 8.141 70.760 1.00 89.62 154 ARG A CA 1
ATOM 1225 C C . ARG A 1 154 ? -50.317 8.375 70.969 1.00 89.62 154 ARG A C 1
ATOM 1227 O O . ARG A 1 154 ? -50.707 8.772 72.061 1.00 89.62 154 ARG A O 1
ATOM 1234 N N . LYS A 1 155 ? -51.143 8.155 69.941 1.00 90.12 155 LYS A N 1
ATOM 1235 C CA . LYS A 1 155 ? -52.599 8.311 70.046 1.00 90.12 155 LYS A CA 1
ATOM 1236 C C . LYS A 1 155 ? -53.172 7.337 71.075 1.00 90.12 155 LYS A C 1
ATOM 1238 O O . LYS A 1 155 ? -53.889 7.766 71.967 1.00 90.12 155 LYS A O 1
ATOM 1243 N N . ARG A 1 156 ? -52.796 6.061 70.979 1.00 86.31 156 ARG A N 1
ATOM 1244 C CA . ARG A 1 156 ? -53.263 5.008 71.879 1.00 86.31 156 ARG A CA 1
ATOM 1245 C C . ARG A 1 156 ? -52.791 5.226 73.310 1.00 86.31 156 ARG A C 1
ATOM 1247 O O . ARG A 1 156 ? -53.613 5.216 74.206 1.00 86.31 156 ARG A O 1
ATOM 1254 N N . GLY A 1 157 ? -51.508 5.529 73.515 1.00 85.06 157 GLY A N 1
ATOM 1255 C CA . GLY A 1 157 ? -50.987 5.831 74.850 1.00 85.06 157 GLY A CA 1
ATOM 1256 C C . GLY A 1 157 ? -51.615 7.084 75.473 1.00 85.06 157 GLY A C 1
ATOM 1257 O O . GLY A 1 157 ? -51.760 7.150 76.687 1.00 85.06 157 GLY A O 1
ATOM 1258 N N . PHE A 1 158 ? -52.021 8.067 74.660 1.00 87.12 158 PHE A N 1
ATOM 1259 C CA . PHE A 1 158 ? -52.780 9.219 75.148 1.00 87.12 158 PHE A CA 1
ATOM 1260 C C . PHE A 1 158 ? -54.229 8.856 75.497 1.00 87.12 158 PHE A C 1
ATOM 1262 O O . PHE A 1 158 ? -54.707 9.285 76.536 1.00 87.12 158 PHE A O 1
ATOM 1269 N N . GLU A 1 159 ? -54.922 8.080 74.658 1.00 86.00 159 GLU A N 1
ATOM 1270 C CA . GLU A 1 159 ? -56.295 7.624 74.922 1.00 86.00 159 GLU A CA 1
ATOM 1271 C C . GLU A 1 159 ? -56.356 6.704 76.151 1.00 86.00 159 GLU A C 1
ATOM 1273 O O . GLU A 1 159 ? -57.114 6.990 77.072 1.00 86.00 159 GLU A O 1
ATOM 1278 N N . GLU A 1 160 ? -55.508 5.673 76.211 1.00 84.00 160 GLU A N 1
ATOM 1279 C CA . GLU A 1 160 ? -55.415 4.735 77.339 1.00 84.00 160 GLU A CA 1
ATOM 1280 C C . GLU A 1 160 ? -54.971 5.453 78.619 1.00 84.00 160 GLU A C 1
ATOM 1282 O O . GLU A 1 160 ? -55.606 5.301 79.657 1.00 84.00 160 GLU A O 1
ATOM 1287 N N . GLY A 1 161 ? -53.937 6.300 78.549 1.00 81.44 161 GLY A N 1
ATOM 1288 C CA . GLY A 1 161 ? -53.462 7.051 79.713 1.00 81.44 161 GLY A CA 1
ATOM 1289 C C . GLY A 1 161 ? -54.469 8.087 80.225 1.00 81.44 161 GLY A C 1
ATOM 1290 O O . GLY A 1 161 ? -54.540 8.327 81.429 1.00 81.44 161 GLY A O 1
ATOM 1291 N N . LEU A 1 162 ? -55.267 8.693 79.338 1.00 82.38 162 LEU A N 1
ATOM 1292 C CA . LEU A 1 162 ? -56.352 9.590 79.732 1.00 82.38 162 LEU A CA 1
ATOM 1293 C C . LEU A 1 162 ? -57.517 8.809 80.344 1.00 82.38 162 LEU A C 1
ATOM 1295 O O . LEU A 1 162 ? -58.068 9.258 81.340 1.00 82.38 162 LEU A O 1
ATOM 1299 N N . GLU A 1 163 ? -57.899 7.669 79.769 1.00 81.94 163 GLU A N 1
ATOM 1300 C CA . GLU A 1 163 ? -58.995 6.840 80.276 1.00 81.94 163 GLU A CA 1
ATOM 1301 C C . GLU A 1 163 ? -58.655 6.223 81.637 1.00 81.94 163 GLU A C 1
ATOM 1303 O O . GLU A 1 163 ? -59.447 6.344 82.570 1.00 81.94 163 GLU A O 1
ATOM 1308 N N . GLU A 1 164 ? -57.468 5.630 81.775 1.00 79.12 164 GLU A N 1
ATOM 1309 C CA . GLU A 1 164 ? -56.986 5.045 83.028 1.00 79.12 164 GLU A CA 1
ATOM 1310 C C . GLU A 1 164 ? -56.748 6.130 84.083 1.00 79.12 164 GLU A C 1
ATOM 1312 O O . GLU A 1 164 ? -57.307 6.054 85.172 1.00 79.12 164 GLU A O 1
ATOM 1317 N N . GLY A 1 165 ? -56.041 7.211 83.738 1.00 75.81 165 GLY A N 1
ATOM 1318 C CA . GLY A 1 165 ? -55.815 8.327 84.659 1.00 75.81 165 GLY A CA 1
ATOM 1319 C C . GLY A 1 165 ? -57.103 9.043 85.083 1.00 75.81 165 GLY A C 1
ATOM 1320 O O . GLY A 1 165 ? -57.211 9.493 86.223 1.00 75.81 165 GLY A O 1
ATOM 1321 N N . TRP A 1 166 ? -58.103 9.140 84.200 1.00 77.44 166 TRP A N 1
ATOM 1322 C CA . TRP A 1 166 ? -59.412 9.701 84.543 1.00 77.44 166 TRP A CA 1
ATOM 1323 C C . TRP A 1 166 ? -60.243 8.750 85.396 1.00 77.44 166 TRP A C 1
ATOM 1325 O O . TRP A 1 166 ? -60.903 9.205 86.327 1.00 77.44 166 TRP A O 1
ATOM 1335 N N . ARG A 1 167 ? -60.249 7.450 85.087 1.00 77.19 167 ARG A N 1
ATOM 1336 C CA . ARG A 1 167 ? -60.988 6.451 85.863 1.00 77.19 167 ARG A CA 1
ATOM 1337 C C . ARG A 1 167 ? -60.404 6.337 87.264 1.00 77.19 167 ARG A C 1
ATOM 1339 O O . ARG A 1 167 ? -61.141 6.565 88.216 1.00 77.19 167 ARG A O 1
ATOM 1346 N N . ASP A 1 168 ? -59.108 6.074 87.367 1.00 75.56 168 ASP A N 1
ATOM 1347 C CA . ASP A 1 168 ? -58.431 5.839 88.638 1.00 75.56 168 ASP A CA 1
ATOM 1348 C C . ASP A 1 168 ? -58.382 7.142 89.451 1.00 75.56 168 ASP A C 1
ATOM 1350 O O . ASP A 1 168 ? -58.798 7.171 90.602 1.00 75.56 168 ASP A O 1
ATOM 1354 N N . GLY A 1 169 ? -58.043 8.280 88.830 1.00 73.00 169 GLY A N 1
ATOM 1355 C CA . GLY A 1 169 ? -58.048 9.578 89.515 1.00 73.00 169 GLY A CA 1
ATOM 1356 C C . GLY A 1 169 ? -59.436 10.037 89.984 1.00 73.00 169 GLY A C 1
ATOM 1357 O O . GLY A 1 169 ? -59.549 10.719 91.003 1.00 73.00 169 GLY A O 1
ATOM 1358 N N . LYS A 1 170 ? -60.511 9.671 89.273 1.00 72.75 170 LYS A N 1
ATOM 1359 C CA . LYS A 1 170 ? -61.886 9.959 89.706 1.00 72.75 170 LYS A CA 1
ATOM 1360 C C . LYS A 1 170 ? -62.361 8.974 90.768 1.00 72.75 170 LYS A C 1
ATOM 1362 O O . LYS A 1 170 ? -63.089 9.394 91.657 1.00 72.75 170 LYS A O 1
ATOM 1367 N N . GLU A 1 171 ? -62.011 7.697 90.665 1.00 72.06 171 GLU A N 1
ATOM 1368 C CA . GLU A 1 171 ? -62.396 6.672 91.636 1.00 72.06 171 GLU A CA 1
ATOM 1369 C C . GLU A 1 171 ? -61.677 6.882 92.970 1.00 72.06 171 GLU A C 1
ATOM 1371 O O . GLU A 1 171 ? -62.351 7.017 93.992 1.00 72.06 171 GLU A O 1
ATOM 1376 N N . ASP A 1 172 ? -60.354 7.043 92.946 1.00 69.06 172 ASP A N 1
ATOM 1377 C CA . ASP A 1 172 ? -59.539 7.304 94.133 1.00 69.06 172 ASP A CA 1
ATOM 1378 C C . ASP A 1 172 ? -59.855 8.683 94.721 1.00 69.06 172 ASP A C 1
ATOM 1380 O O . ASP A 1 172 ? -60.137 8.805 95.910 1.00 69.06 172 ASP A O 1
ATOM 1384 N N . GLY A 1 173 ? -59.929 9.727 93.885 1.00 68.38 173 GLY A N 1
ATOM 1385 C CA . GLY A 1 173 ? -60.272 11.075 94.345 1.00 68.38 173 GLY A CA 1
ATOM 1386 C C . GLY A 1 173 ? -61.693 11.186 94.913 1.00 68.38 173 GLY A C 1
ATOM 1387 O O . GLY A 1 173 ? -61.945 11.999 95.804 1.00 68.38 173 GLY A O 1
ATOM 1388 N N . TRP A 1 174 ? -62.636 10.367 94.434 1.00 67.56 174 TRP A N 1
ATOM 1389 C CA . TRP A 1 174 ? -63.982 10.286 95.005 1.00 67.56 174 TRP A CA 1
ATOM 1390 C C . TRP A 1 174 ? -64.011 9.430 96.275 1.00 67.56 174 TRP A C 1
ATOM 1392 O O . TRP A 1 174 ? -64.709 9.801 97.214 1.00 67.56 174 TRP A O 1
ATOM 1402 N N . GLN A 1 175 ? -63.249 8.334 96.352 1.00 65.00 175 GLN A N 1
ATOM 1403 C CA . GLN A 1 175 ? -63.136 7.533 97.574 1.00 65.00 175 GLN A CA 1
ATOM 1404 C C . GLN A 1 175 ? -62.450 8.290 98.712 1.00 65.00 175 GLN A C 1
ATOM 1406 O O . GLN A 1 175 ? -63.033 8.371 99.786 1.00 65.00 175 GLN A O 1
ATOM 1411 N N . GLU A 1 176 ? -61.275 8.885 98.503 1.00 64.81 176 GLU A N 1
ATOM 1412 C CA . GLU A 1 176 ? -60.600 9.666 99.552 1.00 64.81 176 GLU A CA 1
ATOM 1413 C C . GLU A 1 176 ? -61.389 10.943 99.870 1.00 64.81 176 GLU A C 1
ATOM 1415 O O . GLU A 1 176 ? -61.689 11.246 101.025 1.00 64.81 176 GLU A O 1
ATOM 1420 N N . GLY A 1 177 ? -61.801 11.691 98.842 1.00 62.28 177 GLY A N 1
ATOM 1421 C CA . GLY A 1 177 ? -62.488 12.966 99.041 1.00 62.28 177 GLY A CA 1
ATOM 1422 C C . GLY A 1 177 ? -63.873 12.821 99.675 1.00 62.28 177 GLY A C 1
ATOM 1423 O O . GLY A 1 177 ? -64.258 13.632 100.519 1.00 62.28 177 GLY A O 1
ATOM 1424 N N . HIS A 1 178 ? -64.638 11.799 99.279 1.00 62.75 178 HIS A N 1
ATOM 1425 C CA . HIS A 1 178 ? -66.002 11.596 99.765 1.00 62.75 178 HIS A CA 1
ATOM 1426 C C . HIS A 1 178 ? -66.106 10.554 100.879 1.00 62.75 178 HIS A C 1
ATOM 1428 O O . HIS A 1 178 ? -67.035 10.640 101.674 1.00 62.75 178 HIS A O 1
ATOM 1434 N N . GLY A 1 179 ? -65.212 9.575 100.943 1.00 61.00 179 GLY A N 1
ATOM 1435 C CA . GLY A 1 179 ? -65.151 8.589 102.017 1.00 61.00 179 GLY A CA 1
ATOM 1436 C C . GLY A 1 179 ? -64.488 9.185 103.245 1.00 61.00 179 GLY A C 1
ATOM 1437 O O . GLY A 1 179 ? -65.170 9.402 104.244 1.00 61.00 179 GLY A O 1
ATOM 1438 N N . ASP A 1 180 ? -63.205 9.519 103.146 1.00 62.09 180 ASP A N 1
ATOM 1439 C CA . ASP A 1 180 ? -62.423 9.963 104.301 1.00 62.09 180 ASP A CA 1
ATOM 1440 C C . ASP A 1 180 ? -62.801 11.388 104.707 1.00 62.09 180 ASP A C 1
ATOM 1442 O O . ASP A 1 180 ? -63.205 11.614 105.844 1.00 62.09 180 ASP A O 1
ATOM 1446 N N . GLY A 1 181 ? -62.836 12.335 103.763 1.00 61.78 181 GLY A N 1
ATOM 1447 C CA . GLY A 1 181 ? -63.182 13.728 104.075 1.00 61.78 181 GLY A CA 1
ATOM 1448 C C . GLY A 1 181 ? -64.598 13.918 104.647 1.00 61.78 181 GLY A C 1
ATOM 1449 O O . GLY A 1 181 ? -64.816 14.744 105.537 1.00 61.78 181 GLY A O 1
ATOM 1450 N N . PHE A 1 182 ? -65.584 13.144 104.176 1.00 66.62 182 PHE A N 1
ATOM 1451 C CA . PHE A 1 182 ? -66.955 13.215 104.699 1.00 66.62 182 PHE A CA 1
ATOM 1452 C C . PHE A 1 182 ? -67.134 12.403 105.984 1.00 66.62 182 PHE A C 1
ATOM 1454 O O . PHE A 1 182 ? -67.872 12.844 106.866 1.00 66.62 182 PHE A O 1
ATOM 1461 N N . GLN A 1 183 ? -66.523 11.215 106.099 1.00 63.34 183 GLN A N 1
ATOM 1462 C CA . GLN A 1 183 ? -66.631 10.426 107.326 1.00 63.34 183 GLN A CA 1
ATOM 1463 C C . GLN A 1 183 ? -65.890 11.095 108.471 1.00 63.34 183 GLN A C 1
ATOM 1465 O O . GLN A 1 183 ? -66.488 11.233 109.530 1.00 63.34 183 GLN A O 1
ATOM 1470 N N . GLU A 1 184 ? -64.658 11.550 108.264 1.00 63.38 184 GLU A N 1
ATOM 1471 C CA . GLU A 1 184 ? -63.851 12.203 109.294 1.00 63.38 184 GLU A CA 1
ATOM 1472 C C . GLU A 1 184 ? -64.491 13.532 109.706 1.00 63.38 184 GLU A C 1
ATOM 1474 O O . GLU A 1 184 ? -64.827 13.712 110.874 1.00 63.38 184 GLU A O 1
ATOM 1479 N N . GLY A 1 185 ? -64.851 14.392 108.743 1.00 65.69 185 GLY A N 1
ATOM 1480 C CA . GLY A 1 185 ? -65.521 15.662 109.038 1.00 65.69 185 GLY A CA 1
ATOM 1481 C C . GLY A 1 185 ? -66.875 15.502 109.743 1.00 65.69 185 GLY A C 1
ATOM 1482 O O . GLY A 1 185 ? -67.244 16.316 110.593 1.00 65.69 185 GLY A O 1
ATOM 1483 N N . ARG A 1 186 ? -67.631 14.438 109.439 1.00 69.44 186 ARG A N 1
ATOM 1484 C CA . ARG A 1 186 ? -68.892 14.145 110.136 1.00 69.44 186 ARG A CA 1
ATOM 1485 C C . ARG A 1 186 ? -68.660 13.496 111.497 1.00 69.44 186 ARG A C 1
ATOM 1487 O O . ARG A 1 186 ? -69.424 13.777 112.413 1.00 69.44 186 ARG A O 1
ATOM 1494 N N . PHE A 1 187 ? -67.679 12.609 111.625 1.00 68.06 187 PHE A N 1
ATOM 1495 C CA . PHE A 1 187 ? -67.404 11.882 112.860 1.00 68.06 187 PHE A CA 1
ATOM 1496 C C . PHE A 1 187 ? -66.791 12.811 113.906 1.00 68.06 187 PHE A C 1
ATOM 1498 O O . PHE A 1 187 ? -67.337 12.902 115.001 1.00 68.06 187 PHE A O 1
ATOM 1505 N N . GLU A 1 188 ? -65.753 13.568 113.547 1.00 67.88 188 GLU A N 1
ATOM 1506 C CA . GLU A 1 188 ? -65.136 14.565 114.426 1.00 67.88 188 GLU A CA 1
ATOM 1507 C C . GLU A 1 188 ? -66.115 15.694 114.753 1.00 67.88 188 GLU A C 1
ATOM 1509 O O . GLU A 1 188 ? -66.358 15.969 115.925 1.00 67.88 188 GLU A O 1
ATOM 1514 N N . GLY A 1 189 ? -66.788 16.269 113.749 1.00 68.06 189 GLY A N 1
ATOM 1515 C CA . GLY A 1 189 ? -67.764 17.339 113.983 1.00 68.06 189 GLY A CA 1
ATOM 1516 C C . GLY A 1 189 ? -68.956 16.910 114.854 1.00 68.06 189 GLY A C 1
ATOM 1517 O O . GLY A 1 189 ? -69.500 17.717 115.611 1.00 68.06 189 GLY A O 1
ATOM 1518 N N . TYR A 1 190 ? -69.369 15.640 114.783 1.0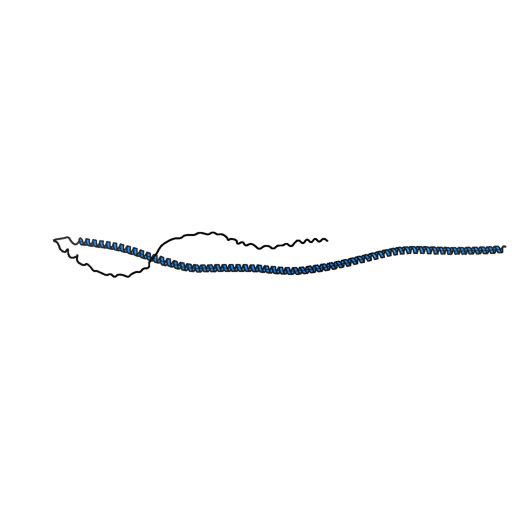0 70.88 190 TYR A N 1
ATOM 1519 C CA . TYR A 1 190 ? -70.452 15.103 115.612 1.00 70.88 190 TYR A CA 1
ATOM 1520 C C . TYR A 1 190 ? -69.988 14.712 117.022 1.00 70.88 190 TYR A C 1
ATOM 1522 O O . TYR A 1 190 ? -70.704 14.990 117.985 1.00 70.88 190 TYR A O 1
ATOM 1530 N N . GLU A 1 191 ? -68.821 14.078 117.170 1.00 70.62 191 GLU A N 1
ATOM 1531 C CA . GLU A 1 191 ? -68.238 13.740 118.478 1.00 70.62 191 GLU A CA 1
ATOM 1532 C C . GLU A 1 191 ? -67.895 15.003 119.269 1.00 70.62 191 GLU A C 1
ATOM 1534 O O . GLU A 1 191 ? -68.358 15.148 120.402 1.00 70.62 191 GLU A O 1
ATOM 1539 N N . GLU A 1 192 ? -67.178 15.949 118.660 1.00 71.00 192 GLU A N 1
ATOM 1540 C CA . GLU A 1 192 ? -66.752 17.187 119.315 1.00 71.00 192 GLU A CA 1
ATOM 1541 C C . GLU A 1 192 ? -67.967 18.057 119.672 1.00 71.00 192 GLU A C 1
ATOM 1543 O O . GLU A 1 192 ? -68.111 18.496 120.816 1.00 71.00 192 GLU A O 1
ATOM 1548 N N . GLY A 1 193 ? -68.933 18.194 118.754 1.00 69.69 193 GLY A N 1
ATOM 1549 C CA . GLY A 1 193 ? -70.193 18.892 119.028 1.00 69.69 193 GLY A CA 1
ATOM 1550 C C . GLY A 1 193 ? -71.010 18.249 120.157 1.00 69.69 193 GLY A C 1
ATOM 1551 O O . GLY A 1 193 ? -71.605 18.944 120.985 1.00 69.69 193 GLY A O 1
ATOM 1552 N N . ARG A 1 194 ? -71.018 16.913 120.249 1.00 72.88 194 ARG A N 1
ATOM 1553 C CA . ARG A 1 194 ? -71.712 16.181 121.319 1.00 72.88 194 ARG A CA 1
ATOM 1554 C C . ARG A 1 194 ? -70.976 16.265 122.653 1.00 72.88 194 ARG A C 1
ATOM 1556 O O . ARG A 1 194 ? -71.628 16.237 123.699 1.00 72.88 194 ARG A O 1
ATOM 1563 N N . GLU A 1 195 ? -69.650 16.297 122.645 1.00 73.38 195 GLU A N 1
ATOM 1564 C CA . GLU A 1 195 ? -68.845 16.412 123.856 1.00 73.38 195 GLU A CA 1
ATOM 1565 C C . GLU A 1 195 ? -68.956 17.813 124.460 1.00 73.38 195 GLU A C 1
ATOM 1567 O O . GLU A 1 195 ? -69.270 17.931 125.648 1.00 73.38 195 GLU A O 1
ATOM 1572 N N . VAL A 1 196 ? -68.797 18.857 123.641 1.00 72.44 196 VAL A N 1
ATOM 1573 C CA . VAL A 1 196 ? -68.972 20.254 124.062 1.00 72.44 196 VAL A CA 1
ATOM 1574 C C . VAL A 1 196 ? -70.397 20.476 124.568 1.00 72.44 196 VAL A C 1
ATOM 1576 O O . VAL A 1 196 ? -70.572 20.907 125.706 1.00 72.44 196 VAL A O 1
ATOM 1579 N N . GLY A 1 197 ? -71.418 20.047 123.815 1.00 70.75 197 GLY A N 1
ATOM 1580 C CA . GLY A 1 197 ? -72.816 20.204 124.229 1.00 70.75 197 GLY A CA 1
ATOM 1581 C C . GLY A 1 197 ? -73.173 19.462 125.525 1.00 70.75 197 GLY A C 1
ATOM 1582 O O . GLY A 1 197 ? -73.960 19.959 126.331 1.00 70.75 197 GLY A O 1
ATOM 1583 N N . ARG A 1 198 ? -72.577 18.286 125.787 1.00 71.25 198 ARG A N 1
ATOM 1584 C CA . ARG A 1 198 ? -72.754 17.596 127.080 1.00 71.25 198 ARG A CA 1
ATOM 1585 C C . ARG A 1 198 ? -72.052 18.321 128.215 1.00 71.25 198 ARG A C 1
ATOM 1587 O O . ARG A 1 198 ? -72.601 18.366 129.309 1.00 71.25 198 ARG A O 1
ATOM 1594 N N . ARG A 1 199 ? -70.836 18.812 127.977 1.00 71.62 199 ARG A N 1
ATOM 1595 C CA . ARG A 1 199 ? -70.020 19.485 128.990 1.00 71.62 199 ARG A CA 1
ATOM 1596 C C . ARG A 1 199 ? -70.690 20.776 129.439 1.00 71.62 199 ARG A C 1
ATOM 1598 O O . ARG A 1 199 ? -70.925 20.930 130.633 1.00 71.62 199 ARG A O 1
ATOM 1605 N N . GLU A 1 200 ? -71.084 21.618 128.488 1.00 70.69 200 GLU A N 1
ATOM 1606 C CA . GLU A 1 200 ? -71.791 22.872 128.757 1.00 70.69 200 GLU A CA 1
ATOM 1607 C C . GLU A 1 200 ? -73.132 22.617 129.457 1.00 70.69 200 GLU A C 1
ATOM 1609 O O . GLU A 1 200 ? -73.396 23.205 130.503 1.00 70.69 200 GLU A O 1
ATOM 1614 N N . GLY A 1 201 ? -73.933 21.655 128.978 1.00 70.44 201 GLY A N 1
ATOM 1615 C CA . GLY A 1 201 ? -75.213 21.319 129.614 1.00 70.44 201 GLY A CA 1
ATOM 1616 C C . GLY A 1 201 ? -75.080 20.776 131.045 1.00 70.44 201 GLY A C 1
ATOM 1617 O O . GLY A 1 201 ? -75.953 21.004 131.885 1.00 70.44 201 GLY A O 1
ATOM 1618 N N . TRP A 1 202 ? -73.986 20.075 131.360 1.00 71.00 202 TRP A N 1
ATOM 1619 C CA . TRP A 1 202 ? -73.724 19.574 132.714 1.00 71.00 202 TRP A CA 1
ATOM 1620 C C . TRP A 1 202 ? -73.236 20.681 133.656 1.00 71.00 202 TRP A C 1
ATOM 1622 O O . TRP A 1 202 ? -73.610 20.710 134.831 1.00 71.00 202 TRP A O 1
ATOM 1632 N N . GLU A 1 203 ? -72.415 21.600 133.149 1.00 69.50 203 GLU A N 1
ATOM 1633 C CA . GLU A 1 203 ? -71.908 22.745 133.907 1.00 69.50 203 GLU A CA 1
ATOM 1634 C C . GLU A 1 203 ? -73.029 23.744 134.221 1.00 69.50 203 GLU A C 1
ATOM 1636 O O . GLU A 1 203 ? -73.204 24.134 135.380 1.00 69.50 203 GLU A O 1
ATOM 1641 N N . GLU A 1 204 ? -73.868 24.052 133.229 1.00 69.75 204 GLU A N 1
ATOM 1642 C CA . GLU A 1 204 ? -75.019 24.943 133.377 1.00 69.75 204 GLU A CA 1
ATOM 1643 C C . GLU A 1 204 ? -76.074 24.355 134.331 1.00 69.75 204 GLU A C 1
ATOM 1645 O O . GLU A 1 204 ? -76.552 25.044 135.238 1.00 69.75 204 GLU A O 1
ATOM 1650 N N . GLY A 1 205 ? -76.371 23.054 134.222 1.00 70.50 205 GLY A N 1
ATOM 1651 C CA . GLY A 1 205 ? -77.285 22.365 135.140 1.00 70.50 205 GLY A CA 1
ATOM 1652 C C . GLY A 1 205 ? -76.796 22.366 136.594 1.00 70.50 205 GLY A C 1
ATOM 1653 O O . GLY A 1 205 ? -77.586 22.521 137.530 1.00 70.50 205 GLY A O 1
ATOM 1654 N N . ARG A 1 206 ? -75.480 22.258 136.810 1.00 70.44 206 ARG A N 1
ATOM 1655 C CA . ARG A 1 206 ? -74.876 22.298 138.149 1.00 70.44 206 ARG A CA 1
ATOM 1656 C C . ARG A 1 206 ? -74.873 23.705 138.745 1.00 70.44 206 ARG A C 1
ATOM 1658 O O . ARG A 1 206 ? -75.080 23.853 139.952 1.00 70.44 206 ARG A O 1
ATOM 1665 N N . GLU A 1 207 ? -74.630 24.734 137.937 1.00 67.31 207 GLU A N 1
ATOM 1666 C CA . GLU A 1 207 ? -74.748 26.120 138.394 1.00 67.31 207 GLU A CA 1
ATOM 1667 C C . GLU A 1 207 ? -76.191 26.496 138.733 1.00 67.31 207 GLU A C 1
ATOM 1669 O O . GLU A 1 207 ? -76.423 27.140 139.762 1.00 67.31 207 GLU A O 1
ATOM 1674 N N . ALA A 1 208 ? -77.157 26.068 137.918 1.00 64.62 208 ALA A N 1
ATOM 1675 C CA . ALA A 1 208 ? -78.574 26.301 138.172 1.00 64.62 208 ALA A CA 1
ATOM 1676 C C . ALA A 1 208 ? -79.014 25.681 139.511 1.00 64.62 208 ALA A C 1
ATOM 1678 O O . ALA A 1 208 ? -79.603 26.381 140.336 1.00 64.62 208 ALA A O 1
ATOM 1679 N N . GLY A 1 209 ? -78.621 24.430 139.789 1.00 68.12 209 GLY A N 1
ATOM 1680 C CA . GLY A 1 209 ? -78.934 23.758 141.057 1.00 68.12 209 GLY A CA 1
ATOM 1681 C C . GLY A 1 209 ? -78.359 24.467 142.291 1.00 68.12 209 GLY A C 1
ATOM 1682 O O . GLY A 1 209 ? -79.057 24.658 143.285 1.00 68.12 209 GLY A O 1
ATOM 1683 N N . LYS A 1 210 ? -77.116 24.967 142.218 1.00 68.19 210 LYS A N 1
ATOM 1684 C CA . LYS A 1 210 ? -76.515 25.752 143.318 1.00 68.19 210 LYS A CA 1
ATOM 1685 C C . LYS A 1 210 ? -77.220 27.089 143.548 1.00 68.19 210 LYS A C 1
ATOM 1687 O O . LYS A 1 210 ? -77.276 27.577 144.678 1.00 68.19 210 LYS A O 1
ATOM 1692 N N . ARG A 1 211 ? -77.717 27.715 142.479 1.00 63.47 211 ARG A N 1
ATOM 1693 C CA . ARG A 1 211 ? -78.449 28.986 142.555 1.00 63.47 211 ARG A CA 1
ATOM 1694 C C . ARG A 1 211 ? -79.819 28.785 143.209 1.00 63.47 211 ARG A C 1
ATOM 1696 O O . ARG A 1 211 ? -80.245 29.633 143.991 1.00 63.47 211 ARG A O 1
ATOM 1703 N N . GLU A 1 212 ? -80.457 27.648 142.946 1.00 62.09 212 GLU A N 1
ATOM 1704 C CA . GLU A 1 212 ? -81.759 27.280 143.504 1.00 62.09 212 GLU A CA 1
ATOM 1705 C C . GLU A 1 212 ? -81.683 26.922 145.000 1.00 62.09 212 GLU A C 1
ATOM 1707 O O . GLU A 1 212 ? -82.476 27.442 145.788 1.00 62.09 212 GLU A O 1
ATOM 1712 N N . GLU A 1 213 ? -80.665 26.166 145.435 1.00 61.41 213 GLU A N 1
ATOM 1713 C CA . GLU A 1 213 ? -80.424 25.889 146.865 1.00 61.41 213 GLU A CA 1
ATOM 1714 C C . GLU A 1 213 ? -80.172 27.172 147.676 1.00 61.41 213 GLU A C 1
ATOM 1716 O O . GLU A 1 213 ? -80.703 27.342 148.778 1.00 61.41 213 GLU A O 1
ATOM 1721 N N . ARG A 1 214 ? -79.426 28.135 147.114 1.00 59.91 214 ARG A N 1
ATOM 1722 C CA . ARG A 1 214 ? -79.203 29.446 147.753 1.00 59.91 214 ARG A CA 1
ATOM 1723 C C . ARG A 1 214 ? -80.498 30.246 147.916 1.00 59.91 214 ARG A C 1
ATOM 1725 O O . ARG A 1 214 ? -80.665 30.937 148.919 1.00 59.91 214 ARG A O 1
ATOM 1732 N N . GLY A 1 215 ? -81.413 30.148 146.951 1.00 60.97 215 GLY A N 1
ATOM 1733 C CA . GLY A 1 215 ? -82.715 30.817 146.996 1.00 60.97 215 GLY A CA 1
ATOM 1734 C C . GLY A 1 215 ? -83.670 30.227 148.037 1.00 60.97 215 GLY A C 1
ATOM 1735 O O . GLY A 1 215 ? -84.465 30.961 148.624 1.00 60.97 215 GLY A O 1
ATOM 1736 N N . GLN A 1 216 ? -83.581 28.921 148.301 1.00 61.72 216 GLN A N 1
ATOM 1737 C CA . GLN A 1 216 ? -84.393 28.256 149.325 1.00 61.72 216 GLN A CA 1
ATOM 1738 C C . GLN A 1 216 ? -83.876 28.533 150.747 1.00 61.72 216 GLN A C 1
ATOM 1740 O O . GLN A 1 216 ? -84.681 28.752 151.652 1.00 61.72 216 GLN A O 1
ATOM 1745 N N . ALA A 1 217 ? -82.556 28.636 150.937 1.00 58.84 217 ALA A N 1
ATOM 1746 C CA . ALA A 1 217 ? -81.953 28.964 152.232 1.00 58.84 217 ALA A CA 1
ATOM 1747 C C . ALA A 1 217 ? -82.295 30.386 152.729 1.00 58.84 217 ALA A C 1
ATOM 1749 O O . ALA A 1 217 ? -82.510 30.587 153.922 1.00 58.84 217 ALA A O 1
ATOM 1750 N N . LEU A 1 218 ? -82.402 31.367 151.825 1.00 59.91 218 LEU A N 1
ATOM 1751 C CA . LEU A 1 218 ? -82.767 32.747 152.179 1.00 59.91 218 LEU A CA 1
ATOM 1752 C C . LEU A 1 218 ? -84.253 32.883 152.560 1.00 59.91 218 LEU A C 1
ATOM 1754 O O . LEU A 1 218 ? -84.582 33.582 153.512 1.00 59.91 218 LEU A O 1
ATOM 1758 N N . LYS A 1 219 ? -85.147 32.134 151.900 1.00 59.56 219 LYS A N 1
ATOM 1759 C CA . LYS A 1 219 ? -86.589 32.124 152.218 1.00 59.56 219 LYS A CA 1
ATOM 1760 C C . LYS A 1 219 ? -86.919 31.434 153.547 1.00 59.56 219 LYS A C 1
ATOM 1762 O O . LYS A 1 219 ? -87.937 31.747 154.157 1.00 59.56 219 LYS A O 1
ATOM 1767 N N . ALA A 1 220 ? -86.073 30.508 154.000 1.00 57.44 220 ALA A N 1
ATOM 1768 C CA . ALA A 1 220 ? -86.201 29.876 155.313 1.00 57.44 220 ALA A CA 1
ATOM 1769 C C . ALA A 1 220 ? -85.723 30.785 156.463 1.00 57.44 220 ALA A C 1
ATOM 1771 O O . ALA A 1 220 ? -86.186 30.626 157.590 1.00 57.44 220 ALA A O 1
ATOM 1772 N N . PHE A 1 221 ? -84.834 31.745 156.186 1.00 55.16 221 PHE A N 1
ATOM 1773 C CA . PHE A 1 221 ? -84.326 32.689 157.184 1.00 55.16 221 PHE A CA 1
ATOM 1774 C C . PHE A 1 221 ? -85.311 33.839 157.447 1.00 55.16 221 PHE A C 1
ATOM 1776 O O . PHE A 1 221 ? -85.570 34.164 158.603 1.00 55.16 221 PHE A O 1
ATOM 1783 N N . ASP A 1 222 ? -85.946 34.378 156.401 1.00 52.28 222 ASP A N 1
ATOM 1784 C CA . ASP A 1 222 ? -86.945 35.452 156.547 1.00 52.28 222 ASP A CA 1
ATOM 1785 C C . ASP A 1 222 ? -88.215 34.979 157.280 1.00 52.28 222 ASP A C 1
ATOM 1787 O O . ASP A 1 222 ? -88.795 35.725 158.063 1.00 52.28 222 ASP A O 1
ATOM 1791 N N . LYS A 1 223 ? -88.596 33.701 157.139 1.00 53.97 223 LYS A N 1
ATOM 1792 C CA . LYS A 1 223 ? -89.759 33.113 157.829 1.00 53.97 223 LYS A CA 1
ATOM 1793 C C . LYS A 1 223 ? -89.507 32.758 159.307 1.00 53.97 223 LYS A C 1
ATOM 1795 O O . LYS A 1 223 ? -90.441 32.445 160.031 1.00 53.97 223 LYS A O 1
ATOM 1800 N N . PHE A 1 224 ? -88.255 32.791 159.764 1.00 50.69 224 PHE A N 1
ATOM 1801 C CA . PHE A 1 224 ? -87.887 32.507 161.158 1.00 50.69 224 PHE A CA 1
ATOM 1802 C C . PHE A 1 224 ? -87.892 33.766 162.039 1.00 50.69 224 PHE A C 1
ATOM 1804 O O . PHE A 1 224 ? -88.141 33.680 163.237 1.00 50.69 224 PHE A O 1
ATOM 1811 N N . VAL A 1 225 ? -87.636 34.941 161.460 1.00 58.69 225 VAL A N 1
ATOM 1812 C CA . VAL A 1 225 ? -87.520 36.201 162.218 1.00 58.69 225 VAL A CA 1
ATOM 1813 C C . VAL A 1 225 ? -88.883 36.862 162.461 1.00 58.69 225 VAL A C 1
ATOM 1815 O O . VAL A 1 225 ? -89.013 37.688 163.361 1.00 58.69 225 VAL A O 1
ATOM 1818 N N . GLU A 1 226 ? -89.913 36.476 161.708 1.00 46.41 226 GLU A N 1
ATOM 1819 C CA . GLU A 1 226 ? -91.195 37.187 161.689 1.00 46.41 226 GLU A CA 1
ATOM 1820 C C . GLU A 1 226 ? -92.298 36.557 162.567 1.00 46.41 226 GLU A C 1
ATOM 1822 O O . GLU A 1 226 ? -93.322 37.199 162.780 1.00 46.41 226 GLU A O 1
ATOM 1827 N N . GLU A 1 227 ? -92.109 35.348 163.125 1.00 47.94 227 GLU A N 1
ATOM 1828 C CA . GLU A 1 227 ? -93.242 34.567 163.672 1.00 47.94 227 GLU A CA 1
ATOM 1829 C C . GLU A 1 227 ? -93.233 34.264 165.192 1.00 47.94 227 GLU A C 1
ATOM 1831 O O . GLU A 1 227 ? -94.268 33.856 165.701 1.00 47.94 227 GLU A O 1
ATOM 1836 N N . GLU A 1 228 ? -92.176 34.520 165.982 1.00 38.84 228 GLU A N 1
ATOM 1837 C CA . GLU A 1 228 ? -92.184 34.157 167.424 1.00 38.84 228 GLU A CA 1
ATOM 1838 C C . GLU A 1 228 ? -91.299 35.063 168.314 1.00 38.84 228 GLU A C 1
ATOM 1840 O O . GLU A 1 228 ? -90.092 34.856 168.382 1.00 38.84 228 GLU A O 1
ATOM 1845 N N . MET A 1 229 ? -91.892 36.044 169.021 1.00 41.81 229 MET A N 1
ATOM 1846 C CA . MET A 1 229 ? -91.546 36.546 170.384 1.00 41.81 229 MET A CA 1
ATOM 1847 C C . MET A 1 229 ? -92.455 37.767 170.679 1.00 41.81 229 MET A C 1
ATOM 1849 O O . MET A 1 229 ? -92.261 38.812 170.069 1.00 41.81 229 MET A O 1
ATOM 1853 N N . GLN A 1 230 ? -93.472 37.784 171.560 1.00 32.75 230 GLN A N 1
ATOM 1854 C CA . GLN A 1 230 ? -93.769 37.144 172.869 1.00 32.75 230 GLN A CA 1
ATOM 1855 C C . GLN A 1 230 ? -95.319 37.138 173.116 1.00 32.75 230 GLN A C 1
ATOM 1857 O O . GLN A 1 230 ? -95.995 37.773 172.305 1.00 32.75 230 GLN A O 1
ATOM 1862 N N . PRO A 1 231 ? -95.932 36.612 174.225 1.00 43.84 231 PRO A N 1
ATOM 1863 C CA . PRO A 1 231 ? -95.403 35.943 175.438 1.00 43.84 231 PRO A CA 1
ATOM 1864 C C . PRO A 1 231 ? -96.159 34.657 175.918 1.00 43.84 231 PRO A C 1
ATOM 1866 O O . PRO A 1 231 ? -97.365 34.529 175.752 1.00 43.84 231 PRO A O 1
ATOM 1869 N N . GLY A 1 232 ? -95.489 33.806 176.716 1.00 28.67 232 GLY A N 1
ATOM 1870 C CA . GLY A 1 232 ? -96.121 33.125 177.870 1.00 28.67 232 GLY A CA 1
ATOM 1871 C C . GLY A 1 232 ? -96.400 31.604 177.827 1.00 28.67 232 GLY A C 1
ATOM 1872 O O . GLY A 1 232 ? -97.199 31.131 177.034 1.00 28.67 232 GLY A O 1
ATOM 1873 N N . HIS A 1 233 ? -95.852 30.914 178.846 1.00 31.88 233 HIS A N 1
ATOM 1874 C CA . HIS A 1 233 ? -96.256 29.623 179.462 1.00 31.88 233 HIS A CA 1
ATOM 1875 C C . HIS A 1 233 ? -95.776 28.287 178.838 1.00 31.88 233 HIS A C 1
ATOM 1877 O O . HIS A 1 233 ? -96.138 27.919 177.731 1.00 31.88 233 HIS A O 1
ATOM 1883 N N . GLY A 1 234 ? -94.993 27.522 179.624 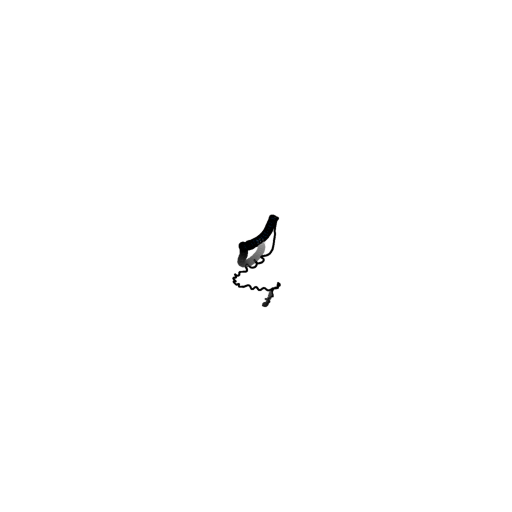1.00 33.59 234 GLY A N 1
ATOM 1884 C CA . GLY A 1 234 ? -94.695 26.086 179.406 1.00 33.59 234 GLY A CA 1
ATOM 1885 C C . GLY A 1 234 ? -95.820 25.159 179.916 1.00 33.59 234 GLY A C 1
ATOM 1886 O O . GLY A 1 234 ? -96.909 25.681 180.161 1.00 33.59 234 GLY A O 1
ATOM 1887 N N . PRO A 1 235 ? -95.604 23.846 180.202 1.00 47.34 235 PRO A N 1
ATOM 1888 C CA . PRO A 1 235 ? -94.391 23.009 180.083 1.00 47.34 235 PRO A CA 1
ATOM 1889 C C . PRO A 1 235 ? -94.599 21.560 179.506 1.00 47.34 235 PRO A C 1
ATOM 1891 O O . PRO A 1 235 ? -95.711 21.139 179.223 1.00 47.34 235 PRO A O 1
ATOM 1894 N N . ASP A 1 236 ? -93.481 20.810 179.447 1.00 40.06 236 ASP A N 1
ATOM 1895 C CA . ASP A 1 236 ? -93.231 19.352 179.666 1.00 40.06 236 ASP A CA 1
ATOM 1896 C C . ASP A 1 236 ? -93.532 18.210 178.635 1.00 40.06 236 ASP A C 1
ATOM 1898 O O . ASP A 1 236 ? -94.662 17.918 178.268 1.00 40.06 236 ASP A O 1
ATOM 1902 N N . LYS A 1 237 ? -92.420 17.526 178.289 1.00 45.34 237 LYS A N 1
ATOM 1903 C CA . LYS A 1 237 ? -92.068 16.102 178.011 1.00 45.34 237 LYS A CA 1
ATOM 1904 C C . LYS A 1 237 ? -92.973 15.064 177.305 1.00 45.34 237 LYS A C 1
ATOM 1906 O O . LYS A 1 237 ? -94.076 14.758 177.726 1.00 45.34 237 LYS A O 1
ATOM 1911 N N . ASN A 1 238 ? -92.262 14.315 176.442 1.00 46.97 238 ASN A N 1
ATOM 1912 C CA . ASN A 1 238 ? -92.350 12.876 176.129 1.00 46.97 238 ASN A CA 1
ATOM 1913 C C . ASN A 1 238 ? -93.645 12.330 175.512 1.00 46.97 238 ASN A C 1
ATOM 1915 O O . ASN A 1 238 ? -94.537 11.921 176.239 1.00 46.97 238 ASN A O 1
ATOM 1919 N N . ASP A 1 239 ? -93.644 12.138 174.189 1.00 40.66 239 ASP A N 1
ATOM 1920 C CA . ASP A 1 239 ? -93.882 10.825 173.562 1.00 40.66 239 ASP A CA 1
ATOM 1921 C C . ASP A 1 239 ? -93.704 10.915 172.035 1.00 40.66 239 ASP A C 1
ATOM 1923 O O . ASP A 1 239 ? -93.789 11.999 171.468 1.00 40.66 239 ASP A O 1
ATOM 1927 N N . ARG A 1 240 ? -93.544 9.775 171.354 1.00 38.81 240 ARG A N 1
ATOM 1928 C CA . ARG A 1 240 ? -93.469 9.601 169.875 1.00 38.81 240 ARG A CA 1
ATOM 1929 C C . ARG A 1 240 ? -92.086 9.578 169.232 1.00 38.81 240 ARG A C 1
ATOM 1931 O O . ARG A 1 240 ? -91.954 9.712 168.016 1.00 38.81 240 ARG A O 1
ATOM 1938 N N . THR A 1 241 ? -91.092 9.151 169.996 1.00 40.06 241 THR A N 1
ATOM 1939 C CA . THR A 1 241 ? -90.202 8.111 169.465 1.00 40.06 241 THR A CA 1
ATOM 1940 C C . THR A 1 241 ? -91.031 6.826 169.395 1.00 40.06 241 THR A C 1
ATOM 1942 O O . THR A 1 241 ? -91.286 6.289 170.462 1.00 40.06 241 THR A O 1
ATOM 1945 N N . GLN A 1 242 ? -91.507 6.396 168.206 1.00 42.69 242 GLN A N 1
ATOM 1946 C CA . GLN A 1 242 ? -91.852 4.986 167.850 1.00 42.69 242 GLN A CA 1
ATOM 1947 C C . GLN A 1 242 ? -92.733 4.759 166.587 1.00 42.69 242 GLN A C 1
ATOM 1949 O O . GLN A 1 242 ? -93.353 3.710 166.479 1.00 42.69 242 GLN A O 1
ATOM 1954 N N . GLN A 1 243 ? -92.822 5.656 165.593 1.00 39.44 243 GLN A N 1
ATOM 1955 C CA . GLN A 1 243 ? -93.758 5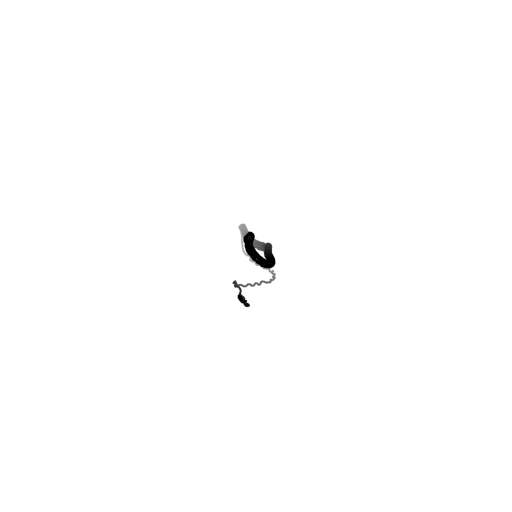.410 164.463 1.00 39.44 243 GLN A CA 1
ATOM 1956 C C . GLN A 1 243 ? -93.243 5.631 163.038 1.00 39.44 243 GLN A C 1
ATOM 1958 O O . GLN A 1 243 ? -94.049 5.696 162.116 1.00 39.44 243 GLN A O 1
ATOM 1963 N N . TRP A 1 244 ? -91.930 5.687 162.803 1.00 43.62 244 TRP A N 1
ATOM 1964 C CA . TRP A 1 244 ? -91.436 5.868 161.425 1.00 43.62 244 TRP A CA 1
ATOM 1965 C C . TRP A 1 244 ? -90.400 4.847 160.944 1.00 43.62 244 TRP A C 1
ATOM 1967 O O . TRP A 1 244 ? -89.871 4.973 159.849 1.00 43.62 244 TRP A O 1
ATOM 1977 N N . VAL A 1 245 ? -90.143 3.796 161.729 1.00 39.97 245 VAL A N 1
ATOM 1978 C CA . VAL A 1 245 ? -89.161 2.744 161.396 1.00 39.97 245 VAL A CA 1
ATOM 1979 C C . VAL A 1 245 ? -89.796 1.502 160.737 1.00 39.97 245 VAL A C 1
ATOM 1981 O O . VAL A 1 245 ? -89.093 0.547 160.445 1.00 39.97 245 VAL A O 1
ATOM 1984 N N . GLU A 1 246 ? -91.092 1.491 160.401 1.00 38.84 246 GLU A N 1
ATOM 1985 C CA . GLU A 1 246 ? -91.762 0.229 160.007 1.00 38.84 246 GLU A CA 1
ATOM 1986 C C . GLU A 1 246 ? -92.584 0.258 158.713 1.00 38.84 246 GLU A C 1
ATOM 1988 O O . GLU A 1 246 ? -93.279 -0.699 158.383 1.00 38.84 246 GLU A O 1
ATOM 1993 N N . SER A 1 247 ? -92.471 1.317 157.916 1.00 42.78 247 SER A N 1
ATOM 1994 C CA . SER A 1 247 ? -93.206 1.433 156.659 1.00 42.78 247 SER A CA 1
ATOM 1995 C C . SER A 1 247 ? -92.284 1.251 155.440 1.00 42.78 247 SER A C 1
ATOM 1997 O O . SER A 1 247 ? -91.893 2.223 154.797 1.00 42.78 247 SER A O 1
ATOM 1999 N N . TYR A 1 248 ? -92.037 -0.026 155.121 1.00 38.00 248 TYR A N 1
ATOM 2000 C CA . TYR A 1 248 ? -92.002 -0.592 153.754 1.00 38.00 248 TYR A CA 1
ATOM 2001 C C . TYR A 1 248 ? -90.671 -0.971 153.085 1.00 38.00 248 TYR A C 1
ATOM 2003 O O . TYR A 1 248 ? -90.273 -0.453 152.044 1.00 38.00 248 TYR A O 1
ATOM 2011 N N . SER A 1 249 ? -90.104 -2.054 153.619 1.00 35.75 249 SER A N 1
ATOM 2012 C CA . SER A 1 249 ? -89.396 -3.116 152.886 1.00 35.75 249 SER A CA 1
ATOM 2013 C C . SER A 1 249 ? -90.179 -3.705 151.686 1.00 35.75 249 SER A C 1
ATOM 2015 O O . SER A 1 249 ? -91.323 -4.110 151.870 1.00 35.75 249 SER A O 1
ATOM 2017 N N . ASN A 1 250 ? -89.472 -3.889 150.550 1.00 41.19 250 ASN A N 1
ATOM 2018 C CA . ASN A 1 250 ? -89.661 -4.810 149.388 1.00 41.19 250 ASN A CA 1
ATOM 2019 C C . ASN A 1 250 ? -90.954 -4.748 148.531 1.00 41.19 250 ASN A C 1
ATOM 2021 O O . ASN A 1 250 ? -92.042 -4.609 149.083 1.00 41.19 250 ASN A O 1
ATOM 2025 N N . PRO A 1 251 ? -90.869 -4.880 147.176 1.00 43.41 251 PRO A N 1
ATOM 2026 C CA . PRO A 1 251 ? -90.524 -6.130 146.440 1.00 43.41 251 PRO A CA 1
ATOM 2027 C C . PRO A 1 251 ? -89.560 -5.920 145.230 1.00 43.41 251 PRO A C 1
ATOM 2029 O O . PRO A 1 251 ? -89.426 -4.813 144.728 1.00 43.41 251 PRO A O 1
ATOM 2032 N N . SER A 1 252 ? -88.682 -6.859 144.846 1.00 33.34 252 SER A N 1
ATOM 2033 C CA . SER A 1 252 ? -88.824 -8.131 144.090 1.00 33.34 252 SER A CA 1
ATOM 2034 C C . SER A 1 252 ? -89.025 -8.029 142.558 1.00 33.34 252 SER A C 1
ATOM 2036 O O . SER A 1 252 ? -90.010 -7.472 142.092 1.00 33.34 252 SER A O 1
ATOM 2038 N N . GLU A 1 253 ? -88.094 -8.693 141.846 1.00 34.97 253 GLU A N 1
ATOM 2039 C CA . GLU A 1 253 ? -88.159 -9.349 140.518 1.00 34.97 253 GLU A CA 1
ATOM 2040 C C . GLU A 1 253 ? -88.388 -8.531 139.230 1.00 34.97 253 GLU A C 1
ATOM 2042 O O . GLU A 1 253 ? -89.397 -7.860 139.075 1.00 34.97 253 GLU A O 1
ATOM 2047 N N . HIS A 1 254 ? -87.466 -8.675 138.260 1.00 34.59 254 HIS A N 1
ATOM 2048 C CA . HIS A 1 254 ? -87.697 -9.251 136.914 1.00 34.59 254 HIS A CA 1
ATOM 2049 C C . HIS A 1 254 ? -86.348 -9.401 136.168 1.00 34.59 254 HIS A C 1
ATOM 2051 O O . HIS A 1 254 ? -85.710 -8.419 135.795 1.00 34.59 254 HIS A O 1
ATOM 2057 N N . GLN A 1 255 ? -85.918 -10.645 135.928 1.00 37.78 255 GLN A N 1
ATOM 2058 C CA . GLN A 1 255 ? -85.010 -10.989 134.821 1.00 37.78 255 GLN A CA 1
ATOM 2059 C C . GLN A 1 255 ? -85.848 -11.337 133.577 1.00 37.78 255 GLN A C 1
ATOM 2061 O O . GLN A 1 255 ? -86.985 -11.790 133.718 1.00 37.78 255 GLN A O 1
ATOM 2066 N N . PRO A 1 256 ? -85.276 -11.213 132.367 1.00 37.47 256 PRO A N 1
ATOM 2067 C CA . PRO A 1 256 ? -84.908 -12.452 131.677 1.00 37.47 256 PRO A CA 1
ATOM 2068 C C . PRO A 1 256 ? -83.519 -12.421 131.011 1.00 37.47 256 PRO A C 1
ATOM 2070 O O . PRO A 1 256 ? -82.943 -11.379 130.711 1.00 37.47 256 PRO A O 1
ATOM 2073 N N . THR A 1 257 ? -82.994 -13.628 130.811 1.00 33.66 257 THR A N 1
ATOM 2074 C CA . THR A 1 257 ? -81.692 -14.011 130.238 1.00 33.66 257 THR A CA 1
ATOM 2075 C C . THR A 1 257 ? -81.837 -14.383 128.727 1.00 33.66 257 THR A C 1
ATOM 2077 O O . THR A 1 257 ? -82.803 -13.953 128.105 1.00 33.66 257 THR A O 1
ATOM 2080 N N . PRO A 1 258 ? -80.910 -15.111 128.056 1.00 54.56 258 PRO A N 1
ATOM 2081 C CA . PRO A 1 258 ? -79.903 -14.573 127.127 1.00 54.56 258 PRO A CA 1
ATOM 2082 C C . PRO A 1 258 ? -79.986 -15.168 125.695 1.00 54.56 258 PRO A C 1
ATOM 2084 O O . PRO A 1 258 ? -80.601 -16.209 125.492 1.00 54.56 258 PRO A O 1
ATOM 2087 N N . GLN A 1 259 ? -79.265 -14.620 124.703 1.00 33.84 259 GLN A N 1
ATOM 2088 C CA . GLN A 1 259 ? -78.897 -15.394 123.500 1.00 33.84 259 GLN A CA 1
ATOM 2089 C C . GLN A 1 259 ? -77.435 -15.218 123.072 1.00 33.84 259 GLN A C 1
ATOM 2091 O O . GLN A 1 259 ? -76.782 -14.206 123.313 1.00 33.84 259 GLN A O 1
ATOM 2096 N N . ARG A 1 260 ? -76.921 -16.329 122.539 1.00 33.81 260 ARG A N 1
ATOM 2097 C CA . ARG A 1 260 ? -75.527 -16.763 122.437 1.00 33.81 260 ARG A CA 1
ATOM 2098 C C . ARG A 1 260 ? -74.839 -16.286 121.149 1.00 33.81 260 ARG A C 1
ATOM 2100 O O . ARG A 1 260 ? -75.476 -16.104 120.121 1.00 33.81 260 ARG A O 1
ATOM 2107 N N . ARG A 1 261 ? -73.506 -16.196 121.228 1.00 48.16 261 ARG A N 1
ATOM 2108 C CA . ARG A 1 261 ? -72.521 -16.112 120.121 1.00 48.16 261 ARG A CA 1
ATOM 2109 C C . ARG A 1 261 ? -72.412 -17.464 119.381 1.00 48.16 261 ARG A C 1
ATOM 2111 O O . ARG A 1 261 ? -72.821 -18.468 119.971 1.00 48.16 261 ARG A O 1
ATOM 2118 N N . PRO A 1 262 ? -71.813 -17.544 118.170 1.00 44.94 262 PRO A N 1
ATOM 2119 C CA . PRO A 1 262 ? -70.368 -17.878 118.079 1.00 44.94 262 PRO A CA 1
ATOM 2120 C C . PRO A 1 262 ? -69.614 -17.247 116.866 1.00 44.94 262 PRO A C 1
ATOM 2122 O O . PRO A 1 262 ? -70.204 -17.006 115.825 1.00 44.94 262 PRO A O 1
ATOM 2125 N N . ILE A 1 263 ? -68.376 -16.746 117.007 1.00 41.34 263 ILE A N 1
ATOM 2126 C CA . ILE A 1 263 ? -67.037 -17.400 116.923 1.00 41.34 263 ILE A CA 1
ATOM 2127 C C . ILE A 1 263 ? -66.613 -17.784 115.490 1.00 41.34 263 ILE A C 1
ATOM 2129 O O . ILE A 1 263 ? -66.994 -18.842 115.014 1.00 41.34 263 ILE A O 1
ATOM 2133 N N . TRP A 1 264 ? -65.729 -16.978 114.883 1.00 43.25 264 TRP A N 1
ATOM 2134 C CA . TRP A 1 264 ? -64.465 -17.419 114.258 1.00 43.25 264 TRP A CA 1
ATOM 2135 C C . TRP A 1 264 ? -63.483 -16.235 114.235 1.00 43.25 264 TRP A C 1
ATOM 2137 O O . TRP A 1 264 ? -63.572 -15.327 113.417 1.00 43.25 264 TRP A O 1
ATOM 2147 N N . LEU A 1 265 ? -62.562 -16.238 115.197 1.00 36.25 265 LEU A N 1
ATOM 2148 C CA . LEU A 1 265 ? -61.414 -15.340 115.291 1.00 36.25 265 LEU A CA 1
ATOM 2149 C C . LEU A 1 265 ? -60.253 -16.214 115.762 1.00 36.25 265 LEU A C 1
ATOM 2151 O O . LEU A 1 265 ? -60.119 -16.474 116.955 1.00 36.25 265 LEU A O 1
ATOM 2155 N N . HIS A 1 266 ? -59.422 -16.683 114.835 1.00 39.47 266 HIS A N 1
ATOM 2156 C CA . HIS A 1 266 ? -58.097 -17.192 115.170 1.00 39.47 266 HIS A CA 1
ATOM 2157 C C . HIS A 1 266 ? -57.063 -16.590 114.224 1.00 39.47 266 HIS A C 1
ATOM 2159 O O . HIS A 1 266 ? -56.846 -17.028 113.102 1.00 39.47 266 HIS A O 1
ATOM 2165 N N . ARG A 1 267 ? -56.433 -15.545 114.757 1.00 38.88 267 ARG A N 1
ATOM 2166 C CA . ARG A 1 267 ? -55.135 -14.998 114.377 1.00 38.88 267 ARG A CA 1
ATOM 2167 C C . ARG A 1 267 ? -54.038 -16.017 114.705 1.00 38.88 267 ARG A C 1
ATOM 2169 O O . ARG A 1 267 ? -54.049 -16.580 115.800 1.00 38.88 267 ARG A O 1
ATOM 2176 N N . ARG A 1 268 ? -53.018 -16.118 113.850 1.00 37.72 268 ARG A N 1
ATOM 2177 C CA . ARG A 1 268 ? -51.630 -16.333 114.292 1.00 37.72 268 ARG A CA 1
ATOM 2178 C C . ARG A 1 268 ? -50.680 -15.391 113.550 1.00 37.72 268 ARG A C 1
ATOM 2180 O O . ARG A 1 268 ? -50.831 -15.159 112.359 1.00 37.72 268 ARG A O 1
ATOM 2187 N N . LEU A 1 269 ? -49.768 -14.828 114.336 1.00 41.47 269 LEU A N 1
ATOM 2188 C CA . LEU A 1 269 ? -48.607 -14.011 113.984 1.00 41.47 269 LEU A CA 1
ATOM 2189 C C . LEU A 1 269 ? -47.341 -14.885 114.045 1.00 41.47 269 LEU A C 1
ATOM 2191 O O . LEU A 1 269 ? -47.378 -15.923 114.712 1.00 41.47 269 LEU A O 1
ATOM 2195 N N . ASN A 1 270 ? -46.259 -14.356 113.451 1.00 40.69 270 ASN A N 1
ATOM 2196 C CA . ASN A 1 270 ? -44.820 -14.703 113.530 1.00 40.69 270 ASN A CA 1
ATOM 2197 C C . ASN A 1 270 ? -44.262 -15.304 112.224 1.00 40.69 270 ASN A C 1
ATOM 2199 O O . ASN A 1 270 ? -44.918 -16.156 111.641 1.00 40.69 270 ASN A O 1
ATOM 2203 N N . THR A 1 271 ? -43.077 -14.973 111.692 1.00 35.69 271 THR A N 1
ATOM 2204 C CA . THR A 1 271 ? -41.937 -14.083 112.041 1.00 35.69 271 THR A CA 1
ATOM 2205 C C . THR A 1 271 ? -40.938 -14.177 110.860 1.00 35.69 271 THR A C 1
ATOM 2207 O O . THR A 1 271 ? -40.706 -15.297 110.424 1.00 35.69 271 THR A O 1
ATOM 2210 N N . GLU A 1 272 ? -40.425 -13.033 110.369 1.00 39.38 272 GLU A N 1
ATOM 2211 C CA . GLU A 1 272 ? -39.067 -12.669 109.838 1.00 39.38 272 GLU A CA 1
ATOM 2212 C C . GLU A 1 272 ? -38.048 -13.721 109.270 1.00 39.38 272 GLU A C 1
ATOM 2214 O O . GLU A 1 272 ? -38.123 -14.891 109.626 1.00 39.38 272 GLU A O 1
ATOM 2219 N N . PRO A 1 273 ? -36.902 -13.336 108.629 1.00 58.50 273 PRO A N 1
ATOM 2220 C CA . PRO A 1 273 ? -36.593 -12.379 107.534 1.00 58.50 273 PRO A CA 1
ATOM 2221 C C . PRO A 1 273 ? -35.553 -12.995 106.493 1.00 58.50 273 PRO A C 1
ATOM 2223 O O . PRO A 1 273 ? -35.351 -14.208 106.512 1.00 58.50 273 PRO A O 1
ATOM 2226 N N . PRO A 1 274 ? -34.916 -12.240 105.548 1.00 69.06 274 PRO A N 1
ATOM 2227 C CA . PRO A 1 274 ? -34.211 -12.731 104.327 1.00 69.06 274 PRO A CA 1
ATOM 2228 C C . PRO A 1 274 ? -32.658 -12.799 104.494 1.00 69.06 274 PRO A C 1
ATOM 2230 O O . PRO A 1 274 ? -32.216 -12.569 105.622 1.00 69.06 274 PRO A O 1
ATOM 2233 N N . PRO A 1 275 ? -31.787 -13.077 103.470 1.00 55.00 275 PRO A N 1
ATOM 2234 C CA . PRO A 1 275 ? -31.330 -12.004 102.544 1.00 55.00 275 PRO A CA 1
ATOM 2235 C C . PRO A 1 275 ? -30.704 -12.406 101.155 1.00 55.00 275 PRO A C 1
ATOM 2237 O O . PRO A 1 275 ? -30.300 -13.538 100.926 1.00 55.00 275 PRO A O 1
ATOM 2240 N N . GLN A 1 276 ? -30.639 -11.405 100.250 1.00 39.72 276 GLN A N 1
ATOM 2241 C CA . GLN A 1 276 ? -29.506 -10.904 99.408 1.00 39.72 276 GLN A CA 1
ATOM 2242 C C . GLN A 1 276 ? -28.633 -11.871 98.561 1.00 39.72 276 GLN A C 1
ATOM 2244 O O . GLN A 1 276 ? -28.147 -12.869 99.064 1.00 39.72 276 GLN A O 1
ATOM 2249 N N . SER A 1 277 ? -28.407 -11.676 97.251 1.00 42.31 277 SER A N 1
ATOM 2250 C CA . SER A 1 277 ? -27.772 -10.589 96.451 1.00 42.31 277 SER A CA 1
ATOM 2251 C C . SER A 1 277 ? -26.388 -11.028 95.909 1.00 42.31 277 SER A C 1
ATOM 2253 O O . SER A 1 277 ? -25.829 -12.011 96.381 1.00 42.31 277 SER A O 1
ATOM 2255 N N . HIS A 1 278 ? -25.869 -10.282 94.921 1.00 41.66 278 HIS A N 1
ATOM 2256 C CA . HIS A 1 278 ? -24.677 -10.492 94.068 1.00 41.66 278 HIS A CA 1
ATOM 2257 C C . HIS A 1 278 ? -24.962 -11.303 92.790 1.00 41.66 278 HIS A C 1
ATOM 2259 O O . HIS A 1 278 ? -25.529 -12.382 92.835 1.00 41.66 278 HIS A O 1
ATOM 2265 N N . GLY A 1 279 ? -24.617 -10.860 91.584 1.00 35.78 279 GLY A N 1
ATOM 2266 C CA . GLY A 1 279 ? -23.710 -9.795 91.160 1.00 35.78 279 GLY A CA 1
ATOM 2267 C C . GLY A 1 279 ? -23.032 -10.270 89.870 1.00 35.78 279 GLY A C 1
ATOM 2268 O O . GLY A 1 279 ? -22.584 -11.408 89.797 1.00 35.78 279 GLY A O 1
ATOM 2269 N N . ALA A 1 280 ? -23.034 -9.422 88.843 1.00 39.84 280 ALA A N 1
ATOM 2270 C CA . ALA A 1 280 ? -22.504 -9.661 87.500 1.00 39.84 280 ALA A CA 1
ATOM 2271 C C . ALA A 1 280 ? -21.032 -10.124 87.465 1.00 39.84 280 ALA A C 1
ATOM 2273 O O . ALA A 1 280 ? -20.299 -9.801 88.385 1.00 39.84 280 ALA A O 1
ATOM 2274 N N . TYR A 1 281 ? -20.601 -10.799 86.385 1.00 39.72 281 TYR A N 1
ATOM 2275 C CA . TYR A 1 281 ? -19.456 -10.423 85.525 1.00 39.72 281 TYR A CA 1
ATOM 2276 C C . TYR A 1 281 ? -19.339 -11.365 84.306 1.00 39.72 281 TYR A C 1
ATOM 2278 O O . TYR A 1 281 ? -19.704 -12.536 84.346 1.00 39.72 281 TYR A O 1
ATOM 2286 N N . ALA A 1 282 ? -18.863 -10.787 83.204 1.00 42.06 282 ALA A N 1
ATOM 2287 C CA . ALA A 1 282 ? -18.754 -11.331 81.854 1.00 42.06 282 ALA A CA 1
ATOM 2288 C C . ALA A 1 282 ? -17.565 -12.291 81.636 1.00 42.06 282 ALA A C 1
ATOM 2290 O O . ALA A 1 282 ? -16.525 -12.117 82.264 1.00 42.06 282 ALA A O 1
ATOM 2291 N N . ALA A 1 283 ? -17.666 -13.196 80.650 1.00 36.81 283 ALA A N 1
ATOM 2292 C CA . ALA A 1 283 ? -16.524 -13.695 79.868 1.00 36.81 283 ALA A CA 1
ATOM 2293 C C . ALA A 1 283 ? -16.977 -14.355 78.545 1.00 36.81 283 ALA A C 1
ATOM 2295 O O . ALA A 1 283 ? -18.015 -15.007 78.481 1.00 36.81 283 ALA A O 1
ATOM 2296 N N . ALA A 1 284 ? -16.180 -14.137 77.497 1.00 49.62 284 ALA A N 1
ATOM 2297 C CA . ALA A 1 284 ? -16.364 -14.499 76.087 1.00 49.62 284 ALA A CA 1
ATOM 2298 C C . ALA A 1 284 ? -16.147 -16.018 75.788 1.00 49.62 284 ALA A C 1
ATOM 2300 O O . ALA A 1 284 ? -15.781 -16.763 76.697 1.00 49.62 284 ALA A O 1
ATOM 2301 N N . PRO A 1 285 ? -16.380 -16.505 74.544 1.00 63.97 285 PRO A N 1
ATOM 2302 C CA . PRO A 1 285 ? -16.627 -17.922 74.238 1.00 63.97 285 PRO A CA 1
ATOM 2303 C C . PRO A 1 285 ? -15.345 -18.732 73.946 1.00 63.97 285 PRO A C 1
ATOM 2305 O O . PRO A 1 285 ? -14.316 -18.142 73.609 1.00 63.97 285 PRO A O 1
ATOM 2308 N N . PRO A 1 286 ? -15.388 -20.081 73.995 1.00 66.94 286 PRO A N 1
ATOM 2309 C CA . PRO A 1 286 ? -14.259 -20.914 73.590 1.00 66.94 286 PRO A CA 1
ATOM 2310 C C . PRO A 1 286 ? -14.287 -21.290 72.089 1.00 66.94 286 PRO A C 1
ATOM 2312 O O . PRO A 1 286 ? -15.359 -21.348 71.481 1.00 66.94 286 PRO A O 1
ATOM 2315 N N . PRO A 1 287 ? -13.116 -21.585 71.485 1.00 56.47 287 PRO A N 1
ATOM 2316 C CA . PRO A 1 287 ? -12.973 -21.909 70.069 1.00 56.47 287 PRO A CA 1
ATOM 2317 C C . PRO A 1 287 ? -13.109 -23.416 69.815 1.00 56.47 287 PRO A C 1
ATOM 2319 O O . PRO A 1 287 ? -12.634 -24.236 70.601 1.00 56.47 287 PRO A O 1
ATOM 2322 N N . THR A 1 288 ? -13.678 -23.801 68.672 1.00 51.94 288 THR A N 1
ATOM 2323 C CA . THR A 1 288 ? -13.613 -25.184 68.181 1.00 51.94 288 THR A CA 1
ATOM 2324 C C . THR A 1 288 ? -12.626 -25.259 67.023 1.00 51.94 288 THR A C 1
ATOM 2326 O O . THR A 1 288 ? -12.832 -24.674 65.963 1.00 51.94 288 THR A O 1
ATOM 2329 N N . GLN A 1 289 ? -11.526 -25.971 67.258 1.00 44.94 289 GLN A N 1
ATOM 2330 C CA . GLN A 1 289 ? -10.600 -26.429 66.231 1.00 44.94 289 GLN A CA 1
ATOM 2331 C C . GLN A 1 289 ? -11.213 -27.623 65.495 1.00 44.94 289 GLN A C 1
ATOM 2333 O O . GLN A 1 289 ? -11.653 -28.570 66.142 1.00 44.94 289 GLN A O 1
ATOM 2338 N N . GLN A 1 290 ? -11.130 -27.637 64.166 1.00 43.12 290 GLN A N 1
ATOM 2339 C CA . GLN A 1 290 ? -10.820 -28.862 63.429 1.00 43.12 290 GLN A CA 1
ATOM 2340 C C . GLN A 1 290 ? -10.154 -28.508 62.099 1.00 43.12 290 GLN A C 1
ATOM 2342 O O . GLN A 1 290 ? -10.708 -27.814 61.251 1.00 43.12 290 GLN A O 1
ATOM 2347 N N . ALA A 1 291 ? -8.909 -28.957 61.989 1.00 40.62 291 ALA A N 1
ATOM 2348 C CA . ALA A 1 291 ? -8.064 -28.903 60.813 1.00 40.62 291 ALA A CA 1
ATOM 2349 C C . ALA A 1 291 ? -8.207 -30.187 59.973 1.00 40.62 291 ALA A C 1
ATOM 2351 O O . ALA A 1 291 ? -8.707 -31.196 60.467 1.00 40.62 291 ALA A O 1
ATOM 2352 N N . TYR A 1 292 ? -7.617 -30.118 58.773 1.00 41.59 292 TYR A N 1
ATOM 2353 C CA . TYR A 1 292 ? -7.219 -31.174 57.826 1.00 41.59 292 TYR A CA 1
ATOM 2354 C C . TYR A 1 292 ? -8.107 -31.419 56.597 1.00 41.59 292 TYR A C 1
ATOM 2356 O O . TYR A 1 292 ? -9.051 -32.199 56.629 1.00 41.59 292 TYR A O 1
ATOM 2364 N N . ALA A 1 293 ? -7.646 -30.889 55.456 1.00 47.25 293 ALA A N 1
ATOM 2365 C CA . ALA A 1 293 ? -7.423 -31.686 54.245 1.00 47.25 293 ALA A CA 1
ATOM 2366 C C . ALA A 1 293 ? -6.303 -31.055 53.373 1.00 47.25 293 ALA A C 1
ATOM 2368 O O . ALA A 1 293 ? -6.145 -29.833 53.399 1.00 47.25 293 ALA A O 1
ATOM 2369 N N . PRO A 1 294 ? -5.492 -31.865 52.658 1.00 59.19 294 PRO A N 1
ATOM 2370 C CA . PRO A 1 294 ? -4.190 -31.471 52.115 1.00 59.19 294 PRO A CA 1
ATOM 2371 C C . PRO A 1 294 ? -4.225 -31.010 50.645 1.00 59.19 294 PRO A C 1
ATOM 2373 O O . PRO A 1 294 ? -5.161 -31.283 49.898 1.00 59.19 294 PRO A O 1
ATOM 2376 N N . ALA A 1 295 ? -3.149 -30.334 50.239 1.00 56.78 295 ALA A N 1
ATOM 2377 C CA . ALA A 1 295 ? -2.861 -29.883 48.876 1.00 56.78 295 ALA A CA 1
ATOM 2378 C C . ALA A 1 295 ? -2.695 -31.032 47.856 1.00 56.78 295 ALA A C 1
ATOM 2380 O O . ALA A 1 295 ? -2.242 -32.114 48.239 1.00 56.78 295 ALA A O 1
ATOM 2381 N N . PRO A 1 296 ? -2.903 -30.772 46.548 1.00 67.56 296 PRO A N 1
ATOM 2382 C CA . PRO A 1 296 ? -2.301 -31.567 45.486 1.00 67.56 296 PRO A CA 1
ATOM 2383 C C . PRO A 1 296 ? -1.211 -30.803 44.694 1.00 67.56 296 PRO A C 1
ATOM 2385 O O . PRO A 1 296 ? -1.138 -29.573 44.752 1.00 67.56 296 PRO A O 1
ATOM 2388 N N . PRO A 1 297 ? -0.332 -31.536 43.981 1.00 58.22 297 PRO A N 1
ATOM 2389 C CA . PRO A 1 297 ? 1.006 -31.091 43.597 1.00 58.22 297 PRO A CA 1
ATOM 2390 C C . PRO A 1 297 ? 1.129 -30.727 42.106 1.00 58.22 297 PRO A C 1
ATOM 2392 O O . PRO A 1 297 ? 0.279 -31.079 41.296 1.00 58.22 297 PRO A O 1
ATOM 2395 N N . GLY A 1 298 ? 2.285 -30.168 41.732 1.00 42.75 298 GLY A N 1
ATOM 2396 C CA . GLY A 1 298 ? 2.926 -30.528 40.460 1.00 42.75 298 GLY A CA 1
ATOM 2397 C C . GLY A 1 298 ? 2.996 -29.439 39.390 1.00 42.75 298 GLY A C 1
ATOM 2398 O O . GLY A 1 298 ? 2.012 -29.084 38.757 1.00 42.75 298 GLY A O 1
ATOM 2399 N N . GLN A 1 299 ? 4.222 -28.974 39.166 1.00 52.94 299 GLN A N 1
ATOM 2400 C CA . GLN A 1 299 ? 4.695 -28.140 38.058 1.00 52.94 299 GLN A CA 1
ATOM 2401 C C . GLN A 1 299 ? 4.397 -28.747 36.670 1.00 52.94 299 GLN A C 1
ATOM 2403 O O . GLN A 1 299 ? 4.396 -29.971 36.540 1.00 52.94 299 GLN A O 1
ATOM 2408 N N . PRO A 1 300 ? 4.385 -27.933 35.599 1.00 53.25 300 PRO A N 1
ATOM 2409 C CA . PRO A 1 300 ? 4.922 -28.351 34.315 1.00 53.25 300 PRO A CA 1
ATOM 2410 C C . PRO A 1 300 ? 6.322 -27.768 34.083 1.00 53.25 300 PRO A C 1
ATOM 2412 O O . PRO A 1 300 ? 6.597 -26.586 34.288 1.00 53.25 300 PRO A O 1
ATOM 2415 N N . GLN A 1 301 ? 7.202 -28.674 33.673 1.00 47.03 301 GLN A N 1
ATOM 2416 C CA . GLN A 1 301 ? 8.615 -28.495 33.386 1.00 47.03 301 GLN A CA 1
ATOM 2417 C C . GLN A 1 301 ? 8.868 -27.507 32.242 1.00 47.03 301 GLN A C 1
ATOM 2419 O O . GLN A 1 301 ? 8.118 -27.419 31.272 1.00 47.03 301 GLN A O 1
ATOM 2424 N N . GLN A 1 302 ? 9.998 -26.815 32.359 1.00 47.41 302 GLN A N 1
ATOM 2425 C CA . GLN A 1 302 ? 10.640 -26.057 31.297 1.00 47.41 302 GLN A CA 1
ATOM 2426 C C . GLN A 1 302 ? 11.023 -27.001 30.149 1.00 47.41 302 GLN A C 1
ATOM 2428 O O . GLN A 1 302 ? 11.852 -27.892 30.326 1.00 47.41 302 GLN A O 1
ATOM 2433 N N . ALA A 1 303 ? 10.453 -26.783 28.965 1.00 48.31 303 ALA A N 1
ATOM 2434 C CA . ALA A 1 303 ? 10.957 -27.361 27.729 1.00 48.31 303 ALA A CA 1
ATOM 2435 C C . ALA A 1 303 ? 11.874 -26.336 27.051 1.00 48.31 303 ALA A C 1
ATOM 2437 O O . ALA A 1 303 ? 11.425 -25.362 26.450 1.00 48.31 303 ALA A O 1
ATOM 2438 N N . TYR A 1 304 ? 13.177 -26.566 27.187 1.00 49.72 304 TYR A N 1
ATOM 2439 C CA . TYR A 1 304 ? 14.193 -25.995 26.317 1.00 49.72 304 TYR A CA 1
ATOM 2440 C C . TYR A 1 304 ? 13.982 -26.520 24.894 1.00 49.72 304 TYR A C 1
ATOM 2442 O O . TYR A 1 304 ? 14.057 -27.723 24.660 1.00 49.72 304 TYR A O 1
ATOM 2450 N N . THR A 1 305 ? 13.818 -25.622 23.929 1.00 57.38 305 THR A N 1
ATOM 2451 C CA . THR A 1 305 ? 14.110 -25.915 22.523 1.00 57.38 305 THR A CA 1
ATOM 2452 C C . THR A 1 305 ? 15.167 -24.935 22.046 1.00 57.38 305 THR A C 1
ATOM 2454 O O . THR A 1 305 ? 14.872 -23.794 21.699 1.00 57.38 305 THR A O 1
ATOM 2457 N N . GLN A 1 306 ? 16.417 -25.402 22.053 1.00 50.91 306 GLN A N 1
ATOM 2458 C CA . GLN A 1 306 ? 17.416 -24.926 21.108 1.00 50.91 306 GLN A CA 1
ATOM 2459 C C . GLN A 1 306 ? 16.965 -25.348 19.707 1.00 50.91 306 GLN A C 1
ATOM 2461 O O . GLN A 1 306 ? 16.728 -26.531 19.468 1.00 50.91 306 GLN A O 1
ATOM 2466 N N . GLN A 1 307 ? 16.901 -24.403 18.777 1.00 54.31 307 GLN A N 1
ATOM 2467 C CA . GLN A 1 307 ? 17.066 -24.704 17.362 1.00 54.31 307 GLN A CA 1
ATOM 2468 C C . GLN A 1 307 ? 18.186 -23.822 16.826 1.00 54.31 307 GLN A C 1
ATOM 2470 O O . GLN A 1 307 ? 18.049 -22.610 16.690 1.00 54.31 307 GLN A O 1
ATOM 2475 N N . GLN A 1 308 ? 19.316 -24.481 16.589 1.00 49.81 308 GLN A N 1
ATOM 2476 C CA . GLN A 1 308 ? 20.273 -24.097 15.568 1.00 49.81 308 GLN A CA 1
ATOM 2477 C C . GLN A 1 308 ? 19.604 -24.299 14.205 1.00 49.81 308 GLN A C 1
ATOM 2479 O O . GLN A 1 308 ? 19.069 -25.382 13.968 1.00 49.81 308 GLN A O 1
ATOM 2484 N N . TYR A 1 309 ? 19.614 -23.268 13.365 1.00 51.00 309 TYR A N 1
ATOM 2485 C CA . TYR A 1 309 ? 20.098 -23.265 11.978 1.00 51.00 309 TYR A CA 1
ATOM 2486 C C . TYR A 1 309 ? 20.111 -21.823 11.468 1.00 51.00 309 TYR A C 1
ATOM 2488 O O . TYR A 1 309 ? 19.117 -21.104 11.714 1.00 51.00 309 TYR A O 1
#

Secondary structure (DSSP, 8-state):
-HHHHHHHHHHHHHHHHHHHHHHHHHHHHHHHHHHHHHHHHHHHHHHHHHHHHHHHHHHHHHHHHHHHHHHHHHHHHHHHHHHHHHHHHHHHHHHHHHHHHHHHHHHHHHHHHHHHHHHHHHHHHHHHHHHHHHHHHHHHHHHHHHHHHHHHHHHHHHHHHHHHHHHHHHHHHHHIIIIIHHHHHHHHHHHHHHHHHHHHHHHHHHHHHHHHHHHHHHHHHHHHHSS--------------SSSS-S-------------------------------------PPP-----------PPPP-------

Organism: NCBI:txid933084

Sequence (309 aa):
MGLMLAEEDRTANNLKGLLRNTTDRLEVELRRAEQAEMKAKASESRATVALARISISDSARQRSEQEASSLLMETKRLQALLDSTNLTLRRTEDLLRKSEAKRMAAEKEAEKYEDQARKYKSALKEYENALYEESEKRESTQRTASARGYHEGRKRGFEEGLEEGWRDGKEDGWQEGHGDGFQEGRFEGYEEGREVGRREGWEEGREAGKREERGQALKAFDKFVEEEMQPGHGPDKNDRTQQWVESYSNPSEHQPTPQRRPIWLHRRLNTEPPPQSHGAYAAAPPPTQQAYAPAPPGQPQQAYTQQQY